Protein AF-A0A3N5JN78-F1 (afdb_monomer_lite)

Structure (mmCIF, N/CA/C/O backbone):
data_AF-A0A3N5JN78-F1
#
_entry.id   AF-A0A3N5JN78-F1
#
loop_
_atom_site.group_PDB
_atom_site.id
_atom_site.type_symbol
_atom_site.label_atom_id
_atom_site.label_alt_id
_atom_site.label_comp_id
_atom_site.label_asym_id
_atom_site.label_entity_id
_atom_site.label_seq_id
_atom_site.pdbx_PDB_ins_code
_atom_site.Cartn_x
_atom_site.Cartn_y
_atom_site.Cartn_z
_atom_site.occupancy
_atom_site.B_iso_or_equiv
_atom_site.auth_seq_id
_atom_site.auth_comp_id
_atom_site.auth_asym_id
_atom_site.auth_atom_id
_atom_site.pdbx_PDB_model_num
ATOM 1 N N . MET A 1 1 ? -62.161 29.042 -28.679 1.00 39.78 1 MET A N 1
ATOM 2 C CA . MET A 1 1 ? -63.145 27.962 -28.427 1.00 39.78 1 MET A CA 1
ATOM 3 C C . MET A 1 1 ? -62.464 26.969 -27.489 1.00 39.78 1 MET A C 1
ATOM 5 O O . MET A 1 1 ? -61.398 26.503 -27.851 1.00 39.78 1 MET A O 1
ATOM 9 N N . LYS A 1 2 ? -62.784 26.961 -26.180 1.00 36.34 2 LYS A N 1
ATOM 10 C CA . LYS A 1 2 ? -63.811 26.099 -25.526 1.00 36.34 2 LYS A CA 1
ATOM 11 C C . LYS A 1 2 ? -63.495 24.607 -25.780 1.00 36.34 2 LYS A C 1
ATOM 13 O O . LYS A 1 2 ? -63.413 24.262 -26.943 1.00 36.34 2 LYS A O 1
ATOM 18 N N . HIS A 1 3 ? -63.290 23.669 -24.847 1.00 35.41 3 HIS A N 1
ATOM 19 C CA . HIS A 1 3 ? -63.575 23.462 -23.412 1.00 35.41 3 HIS A CA 1
ATOM 20 C C . HIS A 1 3 ? -62.620 22.335 -22.911 1.00 35.41 3 HIS A C 1
ATOM 22 O O . HIS A 1 3 ? -62.335 21.427 -23.680 1.00 35.41 3 HIS A O 1
ATOM 28 N N . LYS A 1 4 ? -61.922 22.409 -21.763 1.00 46.22 4 LYS A N 1
ATOM 29 C CA . LYS A 1 4 ? -62.289 21.903 -20.409 1.00 46.22 4 LYS A CA 1
ATOM 30 C C . LYS A 1 4 ? -63.359 20.794 -20.330 1.00 46.22 4 LYS A C 1
ATOM 32 O O . LYS A 1 4 ? -64.513 21.135 -20.498 1.00 46.22 4 LYS A O 1
ATOM 37 N N . TYR A 1 5 ? -62.983 19.582 -19.896 1.00 43.72 5 TYR A N 1
ATOM 38 C CA . TYR A 1 5 ? -63.700 18.671 -18.964 1.00 43.72 5 TYR A CA 1
ATOM 39 C C . TYR A 1 5 ? -62.638 17.682 -18.420 1.00 43.72 5 TYR A C 1
ATOM 41 O O . TYR A 1 5 ? -61.913 17.107 -19.221 1.00 43.72 5 TYR A O 1
ATOM 49 N N . GLN A 1 6 ? -62.260 17.629 -17.134 1.00 36.53 6 GLN A N 1
ATOM 50 C CA . GLN A 1 6 ? -62.996 17.250 -15.911 1.00 36.53 6 GLN A CA 1
ATOM 51 C C . GLN A 1 6 ? -63.647 15.861 -15.966 1.00 36.53 6 GLN A C 1
ATOM 53 O O . GLN A 1 6 ? -64.535 15.662 -16.785 1.00 36.53 6 GLN A O 1
ATOM 58 N N . ILE A 1 7 ? -63.251 14.983 -15.025 1.00 41.84 7 ILE A N 1
ATOM 59 C CA . ILE A 1 7 ? -64.072 14.190 -14.065 1.00 41.84 7 ILE A CA 1
ATOM 60 C C . ILE A 1 7 ? -63.234 12.966 -13.617 1.00 41.84 7 ILE A C 1
ATOM 62 O O . ILE A 1 7 ? -62.782 12.201 -14.459 1.00 41.84 7 ILE A O 1
ATOM 66 N N . LEU A 1 8 ? -62.737 12.917 -12.370 1.00 34.50 8 LEU A N 1
ATOM 67 C CA . LEU A 1 8 ? -63.374 12.533 -11.081 1.00 34.50 8 LEU A CA 1
ATOM 68 C C . LEU A 1 8 ? -63.221 11.004 -10.839 1.00 34.50 8 LEU A C 1
ATOM 70 O O . LEU A 1 8 ? -63.678 10.222 -11.659 1.00 34.50 8 LEU A O 1
ATOM 74 N N . LEU A 1 9 ? -62.408 10.524 -9.884 1.00 33.75 9 LEU A N 1
ATOM 75 C CA . LEU A 1 9 ? -62.632 10.431 -8.421 1.00 33.75 9 LEU A CA 1
ATOM 76 C C . LEU A 1 9 ? -63.684 9.375 -8.034 1.00 33.75 9 LEU A C 1
ATOM 78 O O . LEU A 1 9 ? -64.836 9.551 -8.392 1.00 33.75 9 LEU A O 1
ATOM 82 N N . PHE A 1 10 ? -63.284 8.352 -7.267 1.00 35.41 10 PHE A N 1
ATOM 83 C CA . PHE A 1 10 ? -64.066 7.556 -6.288 1.00 35.41 10 PHE A CA 1
ATOM 84 C C . PHE A 1 10 ? -63.114 6.490 -5.699 1.00 35.41 10 PHE A C 1
ATOM 86 O O . PHE A 1 10 ? -62.410 5.849 -6.468 1.00 35.41 10 PHE A O 1
ATOM 93 N N . GLY A 1 11 ? -62.978 6.210 -4.401 1.00 32.31 11 GLY A N 1
ATOM 94 C CA . GLY A 1 11 ? -63.527 6.711 -3.133 1.00 32.31 11 GLY A CA 1
ATOM 95 C C . GLY A 1 11 ? -62.653 6.096 -2.012 1.00 32.31 11 GLY A C 1
ATOM 96 O O . GLY A 1 11 ? -62.118 5.006 -2.182 1.00 32.31 11 GLY A O 1
ATOM 97 N N . ILE A 1 12 ? -62.219 6.848 -0.998 1.00 34.34 12 ILE A N 1
ATOM 98 C CA . ILE A 1 12 ? -62.875 7.025 0.313 1.00 34.34 12 ILE A CA 1
ATOM 99 C C . ILE A 1 12 ? -63.257 5.695 0.988 1.00 34.34 12 ILE A C 1
ATOM 101 O O . ILE A 1 12 ? -64.290 5.114 0.675 1.00 34.34 12 ILE A O 1
ATOM 105 N N . LEU A 1 13 ? -62.494 5.322 2.023 1.00 28.77 13 LEU A N 1
ATOM 106 C CA . LEU A 1 13 ? -63.058 4.744 3.243 1.00 28.77 13 LEU A CA 1
ATOM 107 C C . LEU A 1 13 ? -62.571 5.564 4.450 1.00 28.77 13 LEU A C 1
ATOM 109 O O . LEU A 1 13 ? -61.469 5.407 4.964 1.00 28.77 13 LEU A O 1
ATOM 113 N N . MET A 1 14 ? -63.434 6.508 4.807 1.00 32.84 14 MET A N 1
ATOM 114 C CA . MET A 1 14 ? -63.602 7.188 6.094 1.00 32.84 14 MET A CA 1
ATOM 115 C C . MET A 1 14 ? -63.928 6.099 7.156 1.00 32.84 14 MET A C 1
ATOM 117 O O . MET A 1 14 ? -64.581 5.121 6.814 1.00 32.84 14 MET A O 1
ATOM 121 N N . VAL A 1 15 ? -63.503 6.127 8.421 1.00 32.62 15 VAL A N 1
ATOM 122 C CA . VAL A 1 15 ? -64.039 6.958 9.512 1.00 32.62 15 VAL A CA 1
ATOM 123 C C . VAL A 1 15 ? -63.249 6.643 10.798 1.00 32.62 15 VAL A C 1
ATOM 125 O O . VAL A 1 15 ? -62.958 5.490 11.097 1.00 32.62 15 VAL A O 1
ATOM 128 N N . CYS A 1 16 ? -62.958 7.718 11.532 1.00 33.03 16 CYS A N 1
ATOM 129 C CA . CYS A 1 16 ? -62.715 7.904 12.966 1.00 33.03 16 CYS A CA 1
ATOM 130 C C . CYS A 1 16 ? -62.808 6.698 13.924 1.00 33.03 16 CYS A C 1
ATOM 132 O O . CYS A 1 16 ? -63.815 6.006 13.928 1.00 33.03 16 CYS A O 1
ATOM 134 N N . ILE A 1 17 ? -61.891 6.644 14.901 1.00 36.59 17 ILE A N 1
ATOM 135 C CA . ILE A 1 17 ? -62.228 6.692 16.339 1.00 36.59 17 ILE A CA 1
ATOM 136 C C . ILE A 1 17 ? -61.055 7.336 17.091 1.00 36.59 17 ILE A C 1
ATOM 138 O O . ILE A 1 17 ? -59.923 6.860 17.086 1.00 36.59 17 ILE A O 1
ATOM 142 N N . LEU A 1 18 ? -61.373 8.461 17.724 1.00 42.38 18 LEU A N 1
ATOM 143 C CA . LEU A 1 18 ? -60.614 9.091 18.787 1.00 42.38 18 LEU A CA 1
ATOM 144 C C . LEU A 1 18 ? -60.989 8.347 20.078 1.00 42.38 18 LEU A C 1
ATOM 146 O O . LEU A 1 18 ? -62.126 8.458 20.526 1.00 42.38 18 LEU A O 1
ATOM 150 N N . THR A 1 19 ? -60.061 7.617 20.689 1.00 41.94 19 THR A N 1
ATOM 151 C CA . THR A 1 19 ? -60.158 7.257 22.110 1.00 41.94 19 THR A CA 1
ATOM 152 C C . THR A 1 19 ? -58.793 7.412 22.745 1.00 41.94 19 THR A C 1
ATOM 154 O O . THR A 1 19 ? -57.876 6.632 22.497 1.00 41.94 19 THR A O 1
ATOM 157 N N . ALA A 1 20 ? -58.688 8.444 23.577 1.00 39.22 20 ALA A N 1
ATOM 158 C CA . ALA A 1 20 ? -57.708 8.516 24.637 1.00 39.22 20 ALA A CA 1
ATOM 159 C C . ALA A 1 20 ? -57.842 7.271 25.525 1.00 39.22 20 ALA A C 1
ATOM 161 O O . ALA A 1 20 ? -58.917 7.002 26.058 1.00 39.22 20 ALA A O 1
ATOM 162 N N . TYR A 1 21 ? -56.742 6.550 25.706 1.00 38.09 21 TYR A N 1
ATOM 163 C CA . TYR A 1 21 ? -56.528 5.732 26.888 1.00 38.09 21 TYR A CA 1
ATOM 164 C C . TYR A 1 21 ? -55.197 6.146 27.500 1.00 38.09 21 TYR A C 1
ATOM 166 O O . TYR A 1 21 ? -54.140 6.059 26.878 1.00 38.09 21 TYR A O 1
ATOM 174 N N . MET A 1 22 ? -55.291 6.642 28.732 1.00 41.31 22 MET A N 1
ATOM 175 C CA . MET A 1 22 ? -54.186 6.708 29.673 1.00 41.31 22 MET A CA 1
ATOM 176 C C . MET A 1 22 ? -53.574 5.309 29.781 1.00 41.31 22 MET A C 1
ATOM 178 O O . MET A 1 22 ? -54.267 4.348 30.108 1.00 41.31 22 MET A O 1
ATOM 182 N N . GLY A 1 23 ? -52.278 5.212 29.513 1.00 30.81 23 GLY A N 1
ATOM 183 C CA . GLY A 1 23 ? -51.478 4.012 29.707 1.00 30.81 23 GLY A CA 1
ATOM 184 C C . GLY A 1 23 ? -50.088 4.434 30.147 1.00 30.81 23 GLY A C 1
ATOM 185 O O . GLY A 1 23 ? -49.230 4.733 29.326 1.00 30.81 23 GLY A O 1
ATOM 186 N N . CYS A 1 24 ? -49.898 4.524 31.460 1.00 45.31 24 CYS A N 1
ATOM 187 C CA . CYS A 1 24 ? -48.590 4.647 32.079 1.00 45.31 24 CYS A CA 1
ATOM 188 C C . CYS A 1 24 ? -47.839 3.332 31.822 1.00 45.31 24 CYS A C 1
ATOM 190 O O . CYS A 1 24 ? -48.178 2.304 32.402 1.00 45.31 24 CYS A O 1
ATOM 192 N N . GLY A 1 25 ? -46.862 3.364 30.922 1.00 28.95 25 GLY A N 1
ATOM 193 C CA . GLY A 1 25 ? -45.960 2.259 30.632 1.00 28.95 25 GLY A CA 1
ATOM 194 C C . GLY A 1 25 ? -44.627 2.846 30.205 1.00 28.95 25 GLY A C 1
ATOM 195 O O . GLY A 1 25 ? -44.501 3.377 29.106 1.00 28.95 25 GLY A O 1
ATOM 196 N N . LYS A 1 26 ? -43.654 2.820 31.118 1.00 48.50 26 LYS A N 1
ATOM 197 C CA . LYS A 1 26 ? -42.241 2.925 30.758 1.00 48.50 26 LYS A CA 1
ATOM 198 C C . LYS A 1 26 ? -41.969 1.793 29.768 1.00 48.50 26 LYS A C 1
ATOM 200 O O . LYS A 1 26 ? -42.293 0.671 30.122 1.00 48.50 26 LYS A O 1
ATOM 205 N N . ASP A 1 27 ? -41.450 2.093 28.581 1.00 36.62 27 ASP A N 1
ATOM 206 C CA . ASP A 1 27 ? -40.355 1.323 27.984 1.00 36.62 27 ASP A CA 1
ATOM 207 C C . ASP A 1 27 ? -39.844 1.933 26.668 1.00 36.62 27 ASP A C 1
ATOM 209 O O . ASP A 1 27 ? -40.594 2.331 25.780 1.00 36.62 27 ASP A O 1
ATOM 213 N N . GLU A 1 28 ? -38.513 2.015 26.643 1.00 37.28 28 GLU A N 1
ATOM 214 C CA . GLU A 1 28 ? -37.588 1.982 25.509 1.00 37.28 28 GLU A CA 1
ATOM 215 C C . GLU A 1 28 ? -37.783 2.986 24.363 1.00 37.28 28 GLU A C 1
ATOM 217 O O . GLU A 1 28 ? -38.232 2.691 23.257 1.00 37.28 28 GLU A O 1
ATOM 222 N N . THR A 1 29 ? -37.246 4.188 24.583 1.00 39.09 29 THR A N 1
ATOM 223 C CA . THR A 1 29 ? -36.690 5.000 23.498 1.00 39.09 29 THR A CA 1
ATOM 224 C C . THR A 1 29 ? -35.603 4.215 22.764 1.00 39.09 29 THR A C 1
ATOM 226 O O . THR A 1 29 ? -34.481 4.090 23.255 1.00 39.09 29 THR A O 1
ATOM 229 N N . THR A 1 30 ? -35.904 3.757 21.551 1.00 37.66 30 THR A N 1
ATOM 230 C CA . THR A 1 30 ? -34.901 3.485 20.515 1.00 37.66 30 THR A CA 1
ATOM 231 C C . THR A 1 30 ? -34.160 4.791 20.215 1.00 37.66 30 THR A C 1
ATOM 233 O O . THR A 1 30 ? -34.605 5.616 19.416 1.00 37.66 30 THR A O 1
ATOM 236 N N . VAL A 1 31 ? -33.054 5.030 20.922 1.00 41.69 31 VAL A N 1
ATOM 237 C CA . VAL A 1 31 ? -32.160 6.163 20.670 1.00 41.69 31 VAL A CA 1
ATOM 238 C C . VAL A 1 31 ? -31.374 5.843 19.399 1.00 41.69 31 VAL A C 1
ATOM 240 O O . VAL A 1 31 ? -30.466 5.015 19.408 1.00 41.69 31 VAL A O 1
ATOM 243 N N . GLY A 1 32 ? -31.759 6.467 18.284 1.00 46.75 32 GLY A N 1
ATOM 244 C CA . GLY A 1 32 ? -30.921 6.514 17.085 1.00 46.75 32 GLY A CA 1
ATOM 245 C C . GLY A 1 32 ? -29.605 7.262 17.360 1.00 46.75 32 GLY A C 1
ATOM 246 O O . GLY A 1 32 ? -29.503 7.953 18.375 1.00 46.75 32 GLY A O 1
ATOM 247 N N . PRO A 1 33 ? -28.596 7.161 16.476 1.00 49.22 33 PRO A N 1
ATOM 248 C CA . PRO A 1 33 ? -27.314 7.827 16.685 1.00 49.22 33 PRO A CA 1
ATOM 249 C C . PRO A 1 33 ? -27.537 9.339 16.815 1.00 49.22 33 PRO A C 1
ATOM 251 O O . PRO A 1 33 ? -28.018 9.989 15.887 1.00 49.22 33 PRO A O 1
ATOM 254 N N . THR A 1 34 ? -27.235 9.905 17.983 1.00 50.41 34 THR A N 1
ATOM 255 C CA . THR A 1 34 ? -27.435 11.330 18.262 1.00 50.41 34 THR A CA 1
ATOM 256 C C . THR A 1 34 ? -26.386 12.154 17.521 1.00 50.41 34 THR A C 1
ATOM 258 O O . THR A 1 34 ? -25.200 12.062 17.821 1.00 50.41 34 THR A O 1
ATOM 261 N N . THR A 1 35 ? -26.813 12.990 16.576 1.00 48.97 35 THR A N 1
ATOM 262 C CA . THR A 1 35 ? -25.937 13.858 15.765 1.00 48.97 35 THR A CA 1
ATOM 263 C C . THR A 1 35 ? -25.566 15.187 16.439 1.00 48.97 35 THR A C 1
ATOM 265 O O . THR A 1 35 ? -24.892 16.004 15.824 1.00 48.97 35 THR A O 1
ATOM 268 N N . ASN A 1 36 ? -25.980 15.412 17.691 1.00 49.72 36 ASN A N 1
ATOM 269 C CA . ASN A 1 36 ? -25.661 16.606 18.481 1.00 49.72 36 ASN A CA 1
ATOM 270 C C . ASN A 1 36 ? -24.917 16.196 19.755 1.00 49.72 36 ASN A C 1
ATOM 272 O O . ASN A 1 36 ? -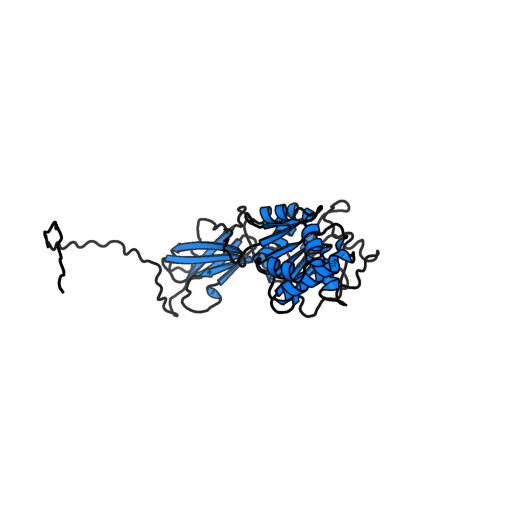25.501 16.125 20.835 1.00 49.72 36 ASN A O 1
ATOM 276 N N . SER A 1 37 ? -23.639 15.860 19.626 1.00 63.91 37 SER A N 1
ATOM 277 C CA . SER A 1 37 ? -22.804 15.504 20.770 1.00 63.91 37 SER A CA 1
ATOM 278 C C . SER A 1 37 ? -22.213 16.767 21.400 1.00 63.91 37 SER A C 1
ATOM 280 O O . SER A 1 37 ? -21.468 17.493 20.744 1.00 63.91 37 SER A O 1
ATOM 282 N N . ASP A 1 38 ? -22.550 17.027 22.664 1.00 78.38 38 ASP A N 1
ATOM 283 C CA . ASP A 1 38 ? -21.932 18.074 23.486 1.00 78.38 38 ASP A CA 1
ATOM 284 C C . ASP A 1 38 ? -20.391 17.942 23.443 1.00 78.38 38 ASP A C 1
ATOM 286 O O . ASP A 1 38 ? -19.872 16.869 23.773 1.00 78.38 38 ASP A O 1
ATOM 290 N N . PRO A 1 39 ? -19.633 18.992 23.061 1.00 80.31 39 PRO A N 1
ATOM 291 C CA . PRO A 1 39 ? -18.167 18.951 23.009 1.00 80.31 39 PRO A CA 1
ATOM 292 C C . PRO A 1 39 ? -17.501 18.648 24.365 1.00 80.31 39 PRO A C 1
ATOM 294 O O . PRO A 1 39 ? -16.317 18.282 24.406 1.00 80.31 39 PRO A O 1
ATOM 297 N N . ASN A 1 40 ? -18.250 18.786 25.463 1.00 84.25 40 ASN A N 1
ATOM 298 C CA . ASN A 1 40 ? -17.820 18.508 26.831 1.00 84.25 40 ASN A CA 1
ATOM 299 C C . ASN A 1 40 ? -18.374 17.191 27.398 1.00 84.25 40 ASN A C 1
ATOM 301 O O . ASN A 1 40 ? -18.150 16.909 28.577 1.00 84.25 40 ASN A O 1
ATOM 305 N N . ALA A 1 41 ? -19.061 16.376 26.590 1.00 85.12 41 ALA A N 1
ATOM 306 C CA . ALA A 1 41 ? -19.564 15.081 27.031 1.00 85.12 41 ALA A CA 1
ATOM 307 C C . ALA A 1 41 ? -18.420 14.205 27.590 1.00 85.12 41 ALA A C 1
ATOM 309 O O . ALA A 1 41 ? -17.362 14.103 26.953 1.00 85.12 41 ALA A O 1
ATOM 310 N N . PRO A 1 42 ? -18.610 13.546 28.751 1.00 91.38 42 PRO A N 1
ATOM 311 C CA . PRO A 1 42 ? -17.662 12.561 29.252 1.00 91.38 42 PRO A CA 1
ATOM 312 C C . PRO A 1 42 ? -17.419 11.457 28.224 1.00 91.38 42 PRO A C 1
ATOM 314 O O . PRO A 1 42 ? -18.339 11.018 27.529 1.00 91.38 42 PRO A O 1
ATOM 317 N N . THR A 1 43 ? -16.178 10.987 28.153 1.00 95.62 43 THR A N 1
ATOM 318 C CA . THR A 1 43 ? -15.777 9.917 27.240 1.00 95.62 43 THR A CA 1
ATOM 319 C C . THR A 1 43 ? -15.226 8.728 28.007 1.00 95.62 43 THR A C 1
ATOM 321 O O . THR A 1 43 ? -14.589 8.893 29.048 1.00 95.62 43 THR A O 1
ATOM 324 N N . TYR A 1 44 ? -15.436 7.542 27.454 1.00 96.88 44 TYR A N 1
ATOM 325 C CA . TYR A 1 44 ? -15.091 6.262 28.048 1.00 96.88 44 TYR A CA 1
ATOM 326 C C . TYR A 1 44 ? -14.300 5.410 27.047 1.00 96.88 44 TYR A C 1
ATOM 328 O O . TYR A 1 44 ? -14.503 5.542 25.833 1.00 96.88 44 TYR A O 1
ATOM 336 N N . PRO A 1 45 ? -13.386 4.545 27.522 1.00 97.56 45 PRO A N 1
ATOM 337 C CA . PRO A 1 45 ? -12.567 3.727 26.643 1.00 97.56 45 PRO A CA 1
ATOM 338 C C . PRO A 1 45 ? -13.395 2.647 25.936 1.00 97.56 45 PRO A C 1
ATOM 340 O O . PRO A 1 45 ? -14.204 1.947 26.548 1.00 97.56 45 PRO A O 1
ATOM 343 N N . VAL A 1 46 ? -13.129 2.461 24.646 1.00 97.12 46 VAL A N 1
ATOM 344 C CA . VAL A 1 46 ? -13.685 1.386 23.821 1.00 97.12 46 VAL A CA 1
ATOM 345 C C . VAL A 1 46 ? -12.549 0.676 23.112 1.00 97.12 46 VAL A C 1
ATOM 347 O O . VAL A 1 46 ? -11.756 1.320 22.427 1.00 97.12 46 VAL A O 1
ATOM 350 N N . THR A 1 47 ? -12.484 -0.644 23.257 1.00 97.19 47 THR A N 1
ATOM 351 C CA . THR A 1 47 ? -11.469 -1.484 22.621 1.00 97.19 47 THR A CA 1
ATOM 352 C C . THR A 1 47 ? -12.099 -2.345 21.535 1.00 97.19 47 THR A C 1
ATOM 354 O O . THR A 1 47 ? -13.062 -3.077 21.780 1.00 97.19 47 THR A O 1
ATOM 357 N N . VAL A 1 48 ? -11.515 -2.298 20.340 1.00 97.31 48 VAL A N 1
ATOM 358 C CA . VAL A 1 48 ? -11.878 -3.150 19.202 1.00 97.31 48 VAL A CA 1
ATOM 359 C C . VAL A 1 48 ? -10.731 -4.085 18.847 1.00 97.31 48 VAL A C 1
ATOM 361 O O . VAL A 1 48 ? -9.567 -3.757 19.069 1.00 97.31 48 VAL A O 1
ATOM 364 N N . THR A 1 49 ? -11.062 -5.237 18.265 1.00 97.50 49 THR A N 1
ATOM 365 C CA . THR A 1 49 ? -10.102 -6.093 17.556 1.00 97.50 49 THR A CA 1
ATOM 366 C C . THR A 1 49 ? -10.475 -6.116 16.080 1.00 97.50 49 THR A C 1
ATOM 368 O O . THR A 1 49 ? -11.600 -6.483 15.744 1.00 97.50 49 THR A O 1
ATOM 371 N N . VAL A 1 50 ? -9.545 -5.731 15.209 1.00 95.31 50 VAL A N 1
ATOM 372 C CA . VAL A 1 50 ? -9.714 -5.695 13.757 1.00 95.31 50 VAL A CA 1
ATOM 373 C C . VAL A 1 50 ? -8.984 -6.863 13.110 1.00 95.31 50 VAL A C 1
ATOM 375 O O . VAL A 1 50 ? -7.810 -7.122 13.387 1.00 95.31 50 VAL A O 1
ATOM 378 N N . LEU A 1 51 ? -9.686 -7.547 12.213 1.00 92.75 51 LEU A N 1
ATOM 379 C CA . LEU A 1 51 ? -9.157 -8.610 11.374 1.00 92.75 51 LEU A CA 1
ATOM 380 C C . LEU A 1 51 ? -9.053 -8.137 9.923 1.00 92.75 51 LEU A C 1
ATOM 382 O O . LEU A 1 51 ? -9.899 -7.383 9.433 1.00 92.75 51 LEU A O 1
ATOM 386 N N . ASN A 1 52 ? -8.050 -8.636 9.213 1.00 86.19 52 ASN A N 1
ATOM 387 C CA . ASN A 1 52 ? -7.964 -8.498 7.767 1.00 86.19 52 ASN A CA 1
ATOM 388 C C . ASN A 1 52 ? -9.034 -9.366 7.067 1.00 86.19 52 ASN A C 1
ATOM 390 O O . ASN A 1 52 ? -9.677 -10.203 7.714 1.00 86.19 52 ASN A O 1
ATOM 394 N N . PRO A 1 53 ? -9.232 -9.219 5.745 1.00 84.94 53 PRO A N 1
ATOM 395 C CA . PRO A 1 53 ? -10.255 -9.976 5.025 1.00 84.94 53 PRO A CA 1
ATOM 396 C C . PRO A 1 53 ? -10.090 -11.501 5.091 1.00 84.94 53 PRO A C 1
ATOM 398 O O . PRO A 1 53 ? -11.089 -12.207 4.965 1.00 84.94 53 PRO A O 1
ATOM 401 N N . SER A 1 54 ? -8.877 -12.022 5.323 1.00 82.44 54 SER A N 1
ATOM 402 C CA . SER A 1 54 ? -8.628 -13.460 5.506 1.00 82.44 54 SER A CA 1
ATOM 403 C C . SER A 1 54 ? -8.903 -13.951 6.934 1.00 82.44 54 SER A C 1
ATOM 405 O O . SER A 1 54 ? -9.070 -15.150 7.149 1.00 82.44 54 SER A O 1
ATOM 407 N N . GLY A 1 55 ? -9.072 -13.045 7.904 1.00 87.88 55 GLY A N 1
ATOM 408 C CA . GLY A 1 55 ? -9.430 -13.355 9.292 1.00 87.88 55 GLY A CA 1
ATOM 409 C C . GLY A 1 55 ? -8.284 -13.312 10.291 1.00 87.88 55 GLY A C 1
ATOM 410 O O . GLY A 1 55 ? -8.498 -13.654 11.450 1.00 87.88 55 GLY A O 1
ATOM 411 N N . SER A 1 56 ? -7.093 -12.897 9.873 1.00 87.25 56 SER A N 1
ATOM 412 C CA . SER A 1 56 ? -5.960 -12.709 10.781 1.00 87.25 56 SER A CA 1
ATOM 413 C C . SER A 1 56 ? -6.004 -11.321 11.431 1.00 87.25 56 SER A C 1
ATOM 415 O O . SER A 1 56 ? -6.474 -10.378 10.791 1.00 87.25 56 SER A O 1
ATOM 417 N N . PRO A 1 57 ? -5.501 -11.153 12.668 1.00 90.94 57 PRO A N 1
ATOM 418 C CA . PRO A 1 57 ? -5.374 -9.837 13.290 1.00 90.94 57 PRO A CA 1
ATOM 419 C C . PRO A 1 57 ? -4.590 -8.845 12.425 1.00 90.94 57 PRO A C 1
ATOM 421 O O . PRO A 1 57 ? -3.536 -9.193 11.886 1.00 90.94 57 PRO A O 1
ATOM 424 N N . GLN A 1 58 ? -5.102 -7.617 12.306 1.00 88.88 58 GLN A N 1
ATOM 425 C CA . GLN A 1 58 ? -4.543 -6.596 11.418 1.00 88.88 58 GLN A CA 1
ATOM 426 C C . GLN A 1 58 ? -4.050 -5.371 12.186 1.00 88.88 58 GLN A C 1
ATOM 428 O O . GLN A 1 58 ? -4.858 -4.587 12.681 1.00 88.88 58 GLN A O 1
ATOM 433 N N . GLY A 1 59 ? -2.731 -5.171 12.220 1.00 88.62 59 GLY A N 1
ATOM 434 C CA . GLY A 1 59 ? -2.107 -3.948 12.732 1.00 88.62 59 GLY A CA 1
ATOM 435 C C . GLY A 1 59 ? -2.094 -2.799 11.725 1.00 88.62 59 GLY A C 1
ATOM 436 O O . GLY A 1 59 ? -2.158 -3.021 10.513 1.00 88.62 59 GLY A O 1
ATOM 437 N N . GLY A 1 60 ? -2.010 -1.567 12.230 1.00 87.31 60 GLY A N 1
ATOM 438 C CA . GLY A 1 60 ? -1.966 -0.342 11.424 1.00 87.31 60 GLY A CA 1
ATOM 439 C C . GLY A 1 60 ? -3.314 0.118 10.854 1.00 87.31 60 GLY A C 1
ATOM 440 O O . GLY A 1 60 ? -3.339 1.019 10.020 1.00 87.31 60 GLY A O 1
ATOM 441 N N . VAL A 1 61 ? -4.434 -0.464 11.287 1.00 90.69 61 VAL A N 1
ATOM 442 C CA . VAL A 1 61 ? -5.781 -0.004 10.915 1.00 90.69 61 VAL A CA 1
ATOM 443 C C . VAL A 1 61 ? -6.117 1.240 11.718 1.00 90.69 61 VAL A C 1
ATOM 445 O O . VAL A 1 61 ? -5.992 1.235 12.942 1.00 90.69 61 VAL A O 1
ATOM 448 N N . THR A 1 62 ? -6.593 2.286 11.048 1.00 93.38 62 THR A N 1
ATOM 449 C CA . THR A 1 62 ? -7.140 3.463 11.724 1.00 93.38 62 THR A CA 1
ATOM 450 C C . THR A 1 62 ? -8.531 3.135 12.245 1.00 93.38 62 THR A C 1
ATOM 452 O O . THR A 1 62 ? -9.445 2.855 11.477 1.00 93.38 62 THR A O 1
ATOM 455 N N . VAL A 1 63 ? -8.703 3.185 13.558 1.00 96.81 63 VAL A N 1
ATOM 456 C CA . VAL A 1 63 ? -9.993 3.057 14.234 1.00 96.81 63 VAL A CA 1
ATOM 457 C C . VAL A 1 63 ? -10.405 4.439 14.705 1.00 96.81 63 VAL A C 1
ATOM 459 O O . VAL A 1 63 ? -9.648 5.082 15.427 1.00 96.81 63 VAL A O 1
ATOM 462 N N . THR A 1 64 ? -11.587 4.899 14.306 1.00 97.19 64 THR A 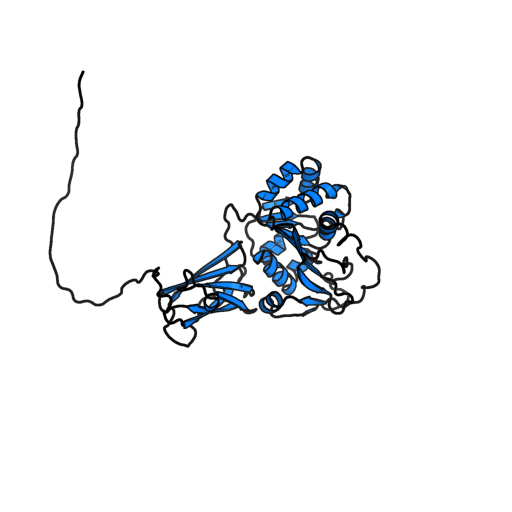N 1
ATOM 463 C CA . THR A 1 64 ? -12.083 6.240 14.618 1.00 97.19 64 THR A CA 1
ATOM 464 C C . THR A 1 64 ? -13.550 6.225 15.037 1.00 97.19 64 THR A C 1
ATOM 466 O O . THR A 1 64 ? -14.341 5.411 14.552 1.00 97.19 64 THR A O 1
ATOM 469 N N . LEU A 1 65 ? -13.922 7.127 15.943 1.00 96.50 65 LEU A N 1
ATOM 470 C CA . LEU A 1 65 ? -15.320 7.397 16.268 1.00 96.50 65 LEU A CA 1
ATOM 471 C C . LEU A 1 65 ? -15.972 8.177 15.121 1.00 96.50 65 LEU A C 1
ATOM 473 O O . LEU A 1 65 ? -15.464 9.218 14.701 1.00 96.50 65 LEU A O 1
ATOM 477 N N . GLN A 1 66 ? -17.120 7.712 14.636 1.00 95.38 66 GLN A N 1
ATOM 478 C CA . GLN A 1 66 ? -17.920 8.485 13.695 1.00 95.38 66 GLN A CA 1
ATOM 479 C C . GLN A 1 66 ? -18.545 9.687 14.411 1.00 95.38 66 GLN A C 1
ATOM 481 O O . GLN A 1 66 ? -19.193 9.521 15.438 1.00 95.38 66 GLN A O 1
ATOM 486 N N . ASN A 1 67 ? -18.400 10.880 13.826 1.00 90.88 67 ASN A N 1
ATOM 487 C CA . ASN A 1 67 ? -18.937 12.139 14.359 1.00 90.88 67 ASN A CA 1
ATOM 488 C C . ASN A 1 67 ? -18.508 12.405 15.818 1.00 90.88 67 ASN A C 1
ATOM 490 O O . ASN A 1 67 ? -19.358 12.485 16.705 1.00 90.88 67 ASN A O 1
ATOM 494 N N . PRO A 1 68 ? -17.197 12.527 16.098 1.00 92.50 68 PRO A N 1
ATOM 495 C CA . PRO A 1 68 ? -16.735 12.777 17.455 1.00 92.50 68 PRO A CA 1
ATOM 496 C C . PRO A 1 68 ? -17.230 14.143 17.968 1.00 92.50 68 PRO A C 1
ATOM 498 O O . PRO A 1 68 ? -17.356 15.083 17.180 1.00 92.50 68 PRO A O 1
ATOM 501 N N . PRO A 1 69 ? -17.418 14.310 19.293 1.00 90.06 69 PRO A N 1
ATOM 502 C CA . PRO A 1 69 ? -17.914 15.557 19.892 1.00 90.06 69 PRO A CA 1
ATOM 503 C C . PRO A 1 69 ? -17.002 16.763 19.673 1.00 90.06 69 PRO A C 1
ATOM 505 O O . PRO A 1 69 ? -17.432 17.911 19.766 1.00 90.06 69 PRO A O 1
ATOM 508 N N . LYS A 1 70 ? -15.726 16.510 19.386 1.00 90.00 70 LYS A N 1
ATOM 509 C CA . LYS A 1 70 ? -14.732 17.514 19.016 1.00 90.00 70 LYS A CA 1
ATOM 510 C C . LYS A 1 70 ? -13.618 16.866 18.209 1.00 90.00 70 LYS A C 1
ATOM 512 O O . LYS A 1 70 ? -13.373 15.665 18.321 1.00 90.00 70 LYS A O 1
ATOM 517 N N . VAL A 1 71 ? -12.881 17.678 17.458 1.00 89.00 71 VAL A N 1
ATOM 518 C CA . VAL A 1 71 ? -11.659 17.234 16.780 1.00 89.00 71 VAL A CA 1
ATOM 519 C C . VAL A 1 71 ? -10.588 16.956 17.836 1.00 89.00 71 VAL A C 1
ATOM 521 O O . VAL A 1 71 ? -10.076 17.873 18.475 1.00 89.00 71 VAL A O 1
ATOM 524 N N . SER A 1 72 ? -10.275 15.681 18.064 1.00 92.88 72 SER A N 1
ATOM 525 C CA . SER A 1 72 ? -9.245 15.261 19.014 1.00 92.88 72 SER A CA 1
ATOM 526 C C . SER A 1 72 ? -8.703 13.882 18.661 1.00 92.88 72 SER A C 1
ATOM 528 O O . SER A 1 72 ? -9.441 13.006 18.212 1.00 92.88 72 SER A O 1
ATOM 530 N N . THR A 1 73 ? -7.413 13.674 18.915 1.00 93.44 73 THR A N 1
ATOM 531 C CA . THR A 1 73 ? -6.730 12.402 18.664 1.00 93.44 73 THR A CA 1
ATOM 532 C C . THR A 1 73 ? -7.207 11.279 19.577 1.00 93.44 73 THR A C 1
ATOM 534 O O . THR A 1 73 ? -7.058 10.126 19.214 1.00 93.44 73 THR A O 1
ATOM 537 N N . ILE A 1 74 ? -7.845 11.569 20.717 1.00 95.25 74 ILE A N 1
ATOM 538 C CA . ILE A 1 74 ? -8.351 10.524 21.627 1.00 95.25 74 ILE A CA 1
ATOM 539 C C . ILE A 1 74 ? -9.460 9.664 21.000 1.00 95.25 74 ILE A C 1
ATOM 541 O O . ILE A 1 74 ? -9.704 8.549 21.454 1.00 95.25 74 ILE A O 1
ATOM 545 N N . PHE A 1 75 ? -10.129 10.177 19.964 1.00 96.81 75 PHE A N 1
ATOM 546 C CA . PHE A 1 75 ? -11.188 9.483 19.228 1.00 96.81 75 PHE A CA 1
ATOM 547 C C . PHE A 1 75 ? -10.647 8.622 18.087 1.00 96.81 75 PHE A C 1
ATOM 549 O O . PHE A 1 75 ? -11.431 8.078 17.315 1.00 96.81 75 PHE A O 1
ATOM 556 N N . THR A 1 76 ? -9.325 8.556 17.915 1.00 96.75 76 THR A N 1
ATOM 557 C CA . THR A 1 76 ? -8.679 7.824 16.827 1.00 96.75 76 THR A CA 1
ATOM 558 C C . THR A 1 76 ? -7.452 7.078 17.338 1.00 96.75 76 THR A C 1
ATOM 560 O O . THR A 1 76 ? -6.640 7.626 18.074 1.00 96.75 76 THR A O 1
ATOM 563 N N . ALA A 1 77 ? -7.284 5.825 16.933 1.00 96.12 77 ALA A N 1
ATOM 564 C CA . ALA A 1 77 ? -6.108 5.031 17.268 1.00 96.12 77 ALA A CA 1
ATOM 565 C C . ALA A 1 77 ? -5.728 4.115 16.105 1.00 96.12 77 ALA A C 1
ATOM 567 O O . ALA A 1 77 ? -6.570 3.765 15.281 1.00 96.12 77 ALA A O 1
ATOM 568 N N . LEU A 1 78 ? -4.459 3.713 16.054 1.00 93.12 78 LEU A N 1
ATOM 569 C CA . LEU A 1 78 ? -4.007 2.637 15.177 1.00 93.12 78 LEU A CA 1
ATOM 570 C C . LEU A 1 78 ? -4.083 1.308 15.921 1.00 93.12 78 LEU A C 1
ATOM 572 O O . LEU A 1 78 ? -3.772 1.247 17.112 1.00 93.12 78 LEU A O 1
ATOM 576 N N . THR A 1 79 ? -4.463 0.246 15.219 1.00 94.12 79 THR A N 1
ATOM 577 C CA . THR A 1 79 ? -4.370 -1.101 15.776 1.00 94.12 79 THR A CA 1
ATOM 578 C C . THR A 1 79 ? -2.919 -1.545 15.937 1.00 94.12 79 THR A C 1
ATOM 580 O O . THR A 1 79 ? -2.068 -1.278 15.084 1.00 94.12 79 THR A O 1
ATOM 583 N N . ASP A 1 80 ? -2.642 -2.250 17.029 1.00 92.69 80 ASP A N 1
ATOM 584 C CA . ASP A 1 80 ? -1.371 -2.932 17.264 1.00 92.69 80 ASP A CA 1
ATOM 585 C C . ASP A 1 80 ? -1.235 -4.216 16.418 1.00 92.69 80 ASP A C 1
ATOM 587 O O . ASP A 1 80 ? -2.123 -4.587 15.650 1.00 92.69 80 ASP A O 1
ATOM 591 N N . SER A 1 81 ? -0.127 -4.942 16.575 1.00 88.62 81 SER A N 1
ATOM 592 C CA . SER A 1 81 ? 0.128 -6.200 15.858 1.00 88.62 81 SER A CA 1
ATOM 593 C C . SER A 1 81 ? -0.857 -7.339 16.175 1.00 88.62 81 SER A C 1
ATOM 595 O O . SER A 1 81 ? -0.903 -8.326 15.436 1.00 88.62 81 SER A O 1
ATOM 597 N N . LEU A 1 82 ? -1.655 -7.208 17.242 1.00 93.62 82 LEU A N 1
ATOM 598 C CA . LEU A 1 82 ? -2.753 -8.106 17.610 1.00 93.62 82 LEU A CA 1
ATOM 599 C C . LEU A 1 82 ? -4.109 -7.605 17.089 1.00 93.62 82 LEU A C 1
ATOM 601 O O . LEU A 1 82 ? -5.151 -8.152 17.455 1.00 93.62 82 LEU A O 1
ATOM 605 N N . GLY A 1 83 ? -4.108 -6.574 16.244 1.00 93.44 83 GLY A N 1
ATOM 606 C CA . GLY A 1 83 ? -5.306 -5.966 15.688 1.00 93.44 83 GLY A CA 1
ATOM 607 C C . GLY A 1 83 ? -6.099 -5.135 16.689 1.00 93.44 83 GLY A C 1
ATOM 608 O O . GLY A 1 83 ? -7.250 -4.811 16.412 1.00 93.44 83 GLY A O 1
ATOM 609 N N . ARG A 1 84 ? -5.541 -4.791 17.854 1.00 96.69 84 ARG A N 1
ATOM 610 C CA . ARG A 1 84 ? -6.280 -4.117 18.926 1.00 96.69 84 ARG A CA 1
ATOM 611 C C . ARG A 1 84 ? -6.053 -2.618 18.901 1.00 96.69 84 ARG A C 1
ATOM 613 O O . ARG A 1 84 ? -4.919 -2.163 18.812 1.00 96.69 84 ARG A O 1
ATOM 620 N N . ALA A 1 85 ? -7.129 -1.855 19.036 1.00 96.94 85 ALA A N 1
ATOM 621 C CA . ALA A 1 85 ? -7.073 -0.412 19.242 1.00 96.94 85 ALA A CA 1
ATOM 622 C C . ALA A 1 85 ? -8.046 -0.011 20.348 1.00 96.94 85 ALA A C 1
ATOM 624 O O . ALA A 1 85 ? -9.148 -0.558 20.429 1.00 96.94 85 ALA A O 1
ATOM 625 N N . THR A 1 86 ? -7.652 0.971 21.160 1.00 97.12 86 THR A N 1
ATOM 626 C CA . THR A 1 86 ? -8.521 1.590 22.164 1.00 97.12 86 THR A CA 1
ATOM 627 C C . THR A 1 86 ? -8.677 3.069 21.850 1.00 97.12 86 THR A C 1
ATOM 629 O O . THR A 1 86 ? -7.682 3.789 21.787 1.00 97.12 86 THR A O 1
ATOM 632 N N . ILE A 1 87 ? -9.919 3.518 21.685 1.00 97.56 87 ILE A N 1
ATOM 633 C CA . ILE A 1 87 ? -10.280 4.933 21.525 1.00 97.56 87 ILE A CA 1
ATOM 634 C C . ILE A 1 87 ? -11.163 5.382 22.688 1.00 97.56 87 ILE A C 1
ATOM 636 O O . ILE A 1 87 ? -11.691 4.562 23.437 1.00 97.56 87 ILE A O 1
ATOM 640 N N . GLN A 1 88 ? -11.329 6.689 22.840 1.00 97.06 88 GLN A N 1
ATOM 641 C CA . GLN A 1 88 ? -12.350 7.273 23.703 1.00 97.06 88 GLN A CA 1
ATOM 642 C C . GLN A 1 88 ? -13.648 7.466 22.917 1.00 97.06 88 GLN A C 1
ATOM 644 O O . GLN A 1 88 ? -13.613 7.714 21.715 1.00 97.06 88 GLN A O 1
ATOM 649 N N . SER A 1 89 ? -14.792 7.367 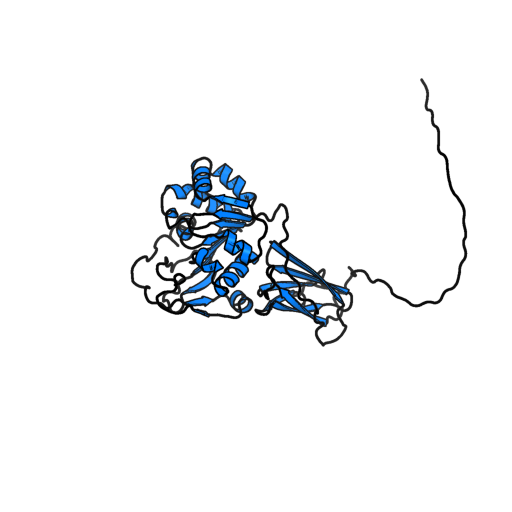23.589 1.00 95.69 89 SER A N 1
ATOM 650 C CA . SER A 1 89 ? -16.107 7.600 22.989 1.00 95.69 89 SER A CA 1
ATOM 651 C C . SER A 1 89 ? -17.128 8.041 24.041 1.00 95.69 89 SER A C 1
ATOM 653 O O . SER A 1 89 ? -17.032 7.582 25.179 1.00 95.69 89 SER A O 1
ATOM 655 N N . PRO A 1 90 ? -18.121 8.891 23.716 1.00 95.44 90 PRO A N 1
ATOM 656 C CA . PRO A 1 90 ? -19.271 9.100 24.593 1.00 95.44 90 PRO A CA 1
ATOM 657 C C . PRO A 1 90 ? -19.984 7.775 24.896 1.00 95.44 90 PRO A C 1
ATOM 659 O O . PRO A 1 90 ? -19.873 6.817 24.126 1.00 95.44 90 PRO A O 1
ATOM 662 N N . SER A 1 91 ? -20.713 7.716 26.010 1.00 95.00 91 SER A N 1
ATOM 663 C CA . SER A 1 91 ? -21.535 6.553 26.351 1.00 95.00 91 SER A CA 1
ATOM 664 C C . SER A 1 91 ? -22.744 6.398 25.414 1.00 95.00 91 SER A C 1
ATOM 666 O O . SER A 1 91 ? -23.084 7.296 24.638 1.00 95.00 91 SER A O 1
ATOM 668 N N . GLY A 1 92 ? -23.403 5.240 25.478 1.00 94.25 92 GLY A N 1
ATOM 669 C CA . GLY A 1 92 ? -24.568 4.911 24.657 1.00 94.25 92 GLY A CA 1
ATOM 670 C C . GLY A 1 92 ? -24.199 4.327 23.296 1.00 94.25 92 GLY A C 1
ATOM 671 O O . GLY A 1 92 ? -23.094 3.828 23.093 1.00 94.25 92 GLY A O 1
ATOM 672 N N . VAL A 1 93 ? -25.142 4.361 22.355 1.00 95.06 93 VAL A N 1
ATOM 673 C CA . VAL A 1 93 ? -24.960 3.791 21.015 1.00 95.06 93 VAL A CA 1
ATOM 674 C C . VAL A 1 93 ? -24.059 4.694 20.176 1.00 95.06 93 VAL A C 1
ATOM 676 O O . VAL A 1 93 ? -24.404 5.833 19.877 1.00 95.06 93 VAL A O 1
ATOM 679 N N . GLN A 1 94 ? -22.914 4.156 19.774 1.00 95.56 94 GLN A N 1
ATOM 680 C CA . GLN A 1 94 ? -21.867 4.845 19.030 1.00 95.56 94 GLN A CA 1
ATOM 681 C C . GLN A 1 94 ? -21.514 4.056 17.777 1.00 95.56 94 GLN A C 1
ATOM 683 O O . GLN A 1 94 ? -21.724 2.842 17.705 1.00 95.56 94 GLN A O 1
ATOM 688 N N . ILE A 1 95 ? -20.961 4.744 16.784 1.00 96.25 95 ILE A N 1
ATOM 689 C CA . ILE A 1 95 ? -20.516 4.114 15.546 1.00 96.25 95 ILE A CA 1
ATOM 690 C C . ILE A 1 95 ? -19.002 4.251 15.443 1.00 96.25 95 ILE A C 1
ATOM 692 O O . ILE A 1 95 ? -18.464 5.355 15.447 1.00 96.25 95 ILE A O 1
ATOM 696 N N . ILE A 1 96 ? -18.315 3.120 15.332 1.00 96.12 96 ILE A N 1
ATOM 697 C CA . ILE A 1 96 ? -16.870 3.052 15.138 1.00 96.12 96 ILE A CA 1
ATOM 698 C C . ILE A 1 96 ? -16.601 2.666 13.692 1.00 96.12 96 ILE A C 1
ATOM 700 O O . ILE A 1 96 ? -17.212 1.745 13.146 1.00 96.12 96 ILE A O 1
ATOM 704 N N . ILE A 1 97 ? -15.668 3.374 13.071 1.00 95.75 97 ILE A N 1
ATOM 705 C CA . ILE A 1 97 ? -15.203 3.103 11.720 1.00 95.75 97 ILE A CA 1
ATOM 706 C C . ILE A 1 97 ? -13.770 2.596 11.828 1.00 95.75 97 ILE A C 1
ATOM 708 O O . ILE A 1 97 ? -12.916 3.255 12.415 1.00 95.75 97 ILE A O 1
ATOM 712 N N . ALA A 1 98 ? -13.510 1.427 11.255 1.00 95.19 98 ALA A N 1
ATOM 713 C CA . ALA A 1 98 ? -12.162 0.925 11.054 1.00 95.19 98 ALA A CA 1
ATOM 714 C C . ALA A 1 98 ? -11.825 1.028 9.565 1.00 95.19 98 ALA A C 1
ATOM 716 O O . ALA A 1 98 ? -12.517 0.437 8.734 1.00 95.19 98 ALA A O 1
ATOM 717 N N . THR A 1 99 ? -10.785 1.790 9.234 1.00 91.12 99 THR A N 1
ATOM 718 C CA . THR A 1 99 ? -10.291 1.990 7.871 1.00 91.12 99 THR A CA 1
ATOM 719 C C . THR A 1 99 ? -8.837 1.572 7.753 1.00 91.12 99 THR A C 1
ATOM 721 O O . THR A 1 99 ? -7.995 1.866 8.605 1.00 91.12 99 THR A O 1
ATOM 724 N N . MET A 1 100 ? -8.527 0.902 6.652 1.00 84.62 100 MET A N 1
ATOM 725 C CA . MET A 1 100 ? -7.158 0.671 6.226 1.00 84.62 100 MET A CA 1
ATOM 726 C C . MET A 1 100 ? -7.007 1.257 4.827 1.00 84.62 100 MET A C 1
ATOM 728 O O . MET A 1 100 ? -7.480 0.698 3.830 1.00 84.62 100 MET A O 1
ATOM 732 N N . GLY A 1 101 ? -6.425 2.455 4.801 1.00 77.31 101 GLY A N 1
ATOM 733 C CA . GLY A 1 101 ? -6.231 3.233 3.587 1.00 77.31 101 GLY A CA 1
ATOM 734 C C . GLY A 1 101 ? -7.558 3.655 2.997 1.00 77.31 101 GLY A C 1
ATOM 735 O O . GLY A 1 101 ? -8.516 3.943 3.713 1.00 77.31 101 GLY A O 1
ATOM 736 N N . THR A 1 102 ? -7.611 3.699 1.671 1.00 73.94 102 THR A N 1
ATOM 737 C CA . THR A 1 102 ? -8.836 4.069 0.957 1.00 73.94 102 THR A CA 1
ATOM 738 C C . THR A 1 102 ? -9.706 2.865 0.610 1.00 73.94 102 THR A C 1
ATOM 740 O O . THR A 1 102 ? -10.891 3.038 0.354 1.00 73.94 102 THR A O 1
ATOM 743 N N . VAL A 1 103 ? -9.154 1.651 0.623 1.00 77.12 103 VAL A N 1
ATOM 744 C CA . VAL A 1 103 ? -9.794 0.491 -0.013 1.00 77.12 103 VAL A CA 1
ATOM 745 C C . VAL A 1 103 ? -10.509 -0.427 0.977 1.00 77.12 103 VAL A C 1
ATOM 747 O O . VAL A 1 103 ? -11.445 -1.120 0.587 1.00 77.12 103 VAL A O 1
ATOM 750 N N . PHE A 1 104 ? -10.119 -0.445 2.253 1.00 86.75 104 PHE A N 1
ATOM 751 C CA . PHE A 1 104 ? -10.738 -1.331 3.238 1.00 86.75 104 PHE A CA 1
ATOM 752 C C . PHE A 1 104 ? -11.399 -0.545 4.349 1.00 86.75 104 PHE A C 1
ATOM 754 O O . PHE A 1 104 ? -10.779 0.303 4.989 1.00 86.75 104 PHE A O 1
ATOM 761 N N . GLN A 1 105 ? -12.657 -0.878 4.604 1.00 91.12 105 GLN A N 1
ATOM 762 C CA . GLN A 1 105 ? -13.437 -0.259 5.658 1.00 91.12 105 GLN A CA 1
ATOM 763 C C . GLN A 1 105 ? -14.409 -1.269 6.258 1.00 91.12 105 GLN A C 1
ATOM 765 O O . GLN A 1 105 ? -14.879 -2.200 5.597 1.00 91.12 105 GLN A O 1
ATOM 770 N N . VAL A 1 106 ? -14.727 -1.056 7.527 1.00 93.19 106 VAL A N 1
ATOM 771 C CA . VAL A 1 106 ? -15.902 -1.619 8.183 1.00 93.19 106 VAL A CA 1
ATOM 772 C C . VAL A 1 106 ? -16.443 -0.602 9.182 1.00 93.19 106 VAL A C 1
ATOM 774 O O . VAL A 1 106 ? -15.692 0.165 9.787 1.00 93.19 106 VAL A O 1
ATOM 777 N N . THR A 1 107 ? -17.760 -0.588 9.340 1.00 94.44 107 THR A N 1
ATOM 778 C CA . THR A 1 107 ? -18.458 0.243 10.317 1.00 94.44 107 THR A CA 1
ATOM 779 C C . THR A 1 107 ? -19.178 -0.673 11.295 1.00 94.44 107 THR A C 1
ATOM 781 O O . THR A 1 107 ? -19.846 -1.617 10.876 1.00 94.44 107 THR A O 1
ATOM 784 N N . VAL A 1 108 ? -19.026 -0.413 12.591 1.00 95.00 108 VAL A N 1
ATOM 785 C CA . VAL A 1 108 ? -19.635 -1.206 13.661 1.00 95.00 108 VAL A CA 1
ATOM 786 C C . VAL A 1 108 ? -20.357 -0.300 14.647 1.00 95.00 108 VAL A C 1
ATOM 788 O O . VAL A 1 108 ? -19.861 0.762 15.016 1.00 95.00 108 VAL A O 1
ATOM 791 N N . THR A 1 109 ? -21.534 -0.731 15.085 1.00 95.56 109 THR A N 1
ATOM 792 C CA . THR A 1 109 ? -22.283 -0.077 16.157 1.00 95.56 109 THR A CA 1
ATOM 793 C C . THR A 1 109 ? -21.915 -0.712 17.493 1.00 95.56 109 THR A C 1
ATOM 795 O O . THR A 1 109 ? -21.935 -1.934 17.629 1.00 95.56 109 THR A O 1
ATOM 798 N N . VAL A 1 110 ? -21.580 0.112 18.484 1.00 94.88 110 VAL A N 1
ATOM 799 C CA . VAL A 1 110 ? -21.162 -0.318 19.824 1.00 94.88 110 VAL A CA 1
ATOM 800 C C . VAL A 1 110 ? -21.975 0.440 20.861 1.00 94.88 110 VAL A C 1
ATOM 802 O O . VAL A 1 110 ? -22.134 1.650 20.748 1.00 94.88 110 VAL A O 1
ATOM 805 N N . ASN A 1 111 ? -22.476 -0.252 21.883 1.00 94.88 111 ASN A N 1
ATOM 806 C CA . ASN A 1 111 ? -23.066 0.404 23.046 1.00 94.88 111 ASN A CA 1
ATOM 807 C C . ASN A 1 111 ? -21.988 0.601 24.122 1.00 94.88 111 ASN A C 1
ATOM 809 O O . ASN A 1 111 ? -21.517 -0.372 24.711 1.00 94.88 111 ASN A O 1
ATOM 813 N N . VAL A 1 112 ? -21.560 1.844 24.325 1.00 95.25 112 VAL A N 1
ATOM 814 C CA . VAL A 1 112 ? -20.450 2.223 25.203 1.00 95.25 112 VAL A CA 1
ATOM 815 C C . VAL A 1 112 ? -20.953 2.450 26.623 1.00 95.25 112 VAL A C 1
ATOM 817 O O . VAL A 1 112 ? -21.816 3.296 26.871 1.00 95.25 112 VAL A O 1
ATOM 820 N N . ASN A 1 113 ? -20.378 1.722 27.576 1.00 92.19 113 ASN A N 1
ATOM 821 C CA . ASN A 1 113 ? -20.715 1.870 28.987 1.00 92.19 113 ASN A CA 1
ATOM 822 C C . ASN A 1 113 ? -20.090 3.140 29.574 1.00 92.19 113 ASN A C 1
ATOM 824 O O . ASN A 1 113 ? -18.948 3.480 29.274 1.00 92.19 113 ASN A O 1
ATOM 828 N N . ALA A 1 114 ? -20.819 3.811 30.467 1.00 93.38 114 ALA A N 1
ATOM 829 C CA . ALA A 1 114 ? -20.343 4.989 31.189 1.00 93.38 114 ALA A CA 1
ATOM 830 C C . ALA A 1 114 ? -19.397 4.619 32.353 1.00 93.38 114 ALA A C 1
ATOM 832 O O . ALA A 1 114 ? -19.649 4.966 33.508 1.00 93.38 114 ALA A O 1
ATOM 833 N N . THR A 1 115 ? -18.333 3.861 32.071 1.00 93.44 115 THR A N 1
ATOM 834 C CA . THR A 1 115 ? -17.385 3.348 33.072 1.00 93.44 115 THR A CA 1
ATOM 835 C C . THR A 1 115 ? -15.935 3.505 32.612 1.00 93.44 115 THR A C 1
ATOM 837 O O . THR A 1 115 ? -15.641 3.623 31.426 1.00 93.44 115 THR A O 1
ATOM 840 N N . SER A 1 116 ? -14.994 3.519 33.559 1.00 88.19 116 SER A N 1
ATOM 841 C CA . SER A 1 116 ? -13.557 3.577 33.250 1.00 88.19 116 SER A CA 1
ATOM 842 C C . SER A 1 116 ? -13.001 2.255 32.708 1.00 88.19 116 SER A C 1
ATOM 844 O O . SER A 1 116 ? -11.922 2.240 32.116 1.00 88.19 116 SER A O 1
ATOM 846 N N . THR A 1 117 ? -13.718 1.145 32.896 1.00 92.88 117 THR A N 1
ATOM 847 C CA . THR A 1 117 ? -13.372 -0.147 32.300 1.00 92.88 117 THR A CA 1
ATOM 848 C C . THR A 1 117 ? -13.687 -0.118 30.804 1.00 92.88 117 THR A C 1
ATOM 850 O O . THR A 1 117 ? -14.817 0.213 30.444 1.00 92.88 117 THR A O 1
ATOM 853 N N . PRO A 1 118 ? -12.741 -0.490 29.922 1.00 91.06 118 PRO A N 1
ATOM 854 C CA . PRO A 1 118 ? -12.984 -0.487 28.487 1.00 91.06 118 PRO A CA 1
ATOM 855 C C . PRO A 1 118 ? -14.208 -1.310 28.093 1.00 91.06 118 PRO A C 1
ATOM 857 O O . PRO A 1 118 ? -14.326 -2.483 28.450 1.00 91.06 118 PRO A O 1
ATOM 860 N N . THR A 1 119 ? -15.095 -0.709 27.301 1.00 95.12 119 THR A N 1
ATOM 861 C CA . THR A 1 119 ? -16.107 -1.471 26.568 1.00 95.12 119 THR A CA 1
ATOM 862 C C . THR A 1 119 ? -15.385 -2.269 25.486 1.00 95.12 119 THR A C 1
ATOM 864 O O . THR A 1 119 ? -14.816 -1.689 24.563 1.00 95.12 119 THR A O 1
ATOM 867 N N . VAL A 1 120 ? -15.371 -3.597 25.602 1.00 95.25 120 VAL A N 1
ATOM 868 C CA . VAL A 1 120 ? -14.737 -4.477 24.612 1.00 95.25 120 VAL A CA 1
ATOM 869 C C . VAL A 1 120 ? -15.785 -4.940 23.610 1.00 95.25 120 VAL A C 1
ATOM 871 O O . VAL A 1 120 ? -16.781 -5.556 23.989 1.00 95.25 120 VAL A O 1
ATOM 874 N N . VAL A 1 121 ? -15.554 -4.680 22.323 1.00 93.25 121 VAL A N 1
ATOM 875 C CA . VAL A 1 121 ? -16.400 -5.231 21.258 1.00 93.25 121 VAL A CA 1
ATOM 876 C C . VAL A 1 121 ? -16.154 -6.736 21.175 1.00 93.25 121 VAL A C 1
ATOM 878 O O . VAL A 1 121 ? -15.061 -7.177 20.827 1.00 93.25 121 VAL A O 1
ATOM 881 N N . SER A 1 122 ? -17.170 -7.524 21.533 1.00 86.44 122 SER A N 1
ATOM 882 C CA . SER A 1 122 ? -17.050 -8.975 21.732 1.00 86.44 122 SER A CA 1
ATOM 883 C C . SER A 1 122 ? -16.766 -9.756 20.449 1.00 86.44 122 SER A C 1
ATOM 885 O O . SER A 1 122 ? -16.133 -10.807 20.498 1.00 86.44 122 SER A O 1
ATOM 887 N N . THR A 1 123 ? -17.217 -9.246 19.301 1.00 90.50 123 THR A N 1
ATOM 888 C CA . THR A 1 123 ? -16.966 -9.850 17.989 1.00 90.50 123 THR A CA 1
ATOM 889 C C . THR A 1 123 ? -15.890 -9.050 17.257 1.00 90.50 123 THR A C 1
ATOM 891 O O . THR A 1 123 ? -16.096 -7.857 17.022 1.00 90.50 123 THR A O 1
ATOM 894 N N . PRO A 1 124 ? -14.756 -9.665 16.872 1.00 93.00 124 PRO A N 1
ATOM 895 C CA . PRO A 1 124 ? -13.760 -8.997 16.045 1.00 93.00 124 PRO A CA 1
ATOM 896 C C . PRO A 1 124 ? -14.373 -8.471 14.743 1.00 93.00 124 PRO A C 1
ATOM 898 O O . PRO A 1 124 ? -15.146 -9.168 14.084 1.00 93.00 124 PRO A O 1
ATOM 901 N N . ILE A 1 125 ? -14.006 -7.253 14.353 1.00 94.50 125 ILE A N 1
ATOM 902 C CA . ILE A 1 125 ? -14.501 -6.632 13.123 1.00 94.50 125 ILE A CA 1
ATOM 903 C C . ILE A 1 125 ? -13.588 -6.997 11.956 1.00 94.50 125 ILE A C 1
ATOM 905 O O . ILE A 1 125 ? -12.382 -6.765 12.000 1.00 94.50 125 ILE A O 1
ATOM 909 N N . ARG A 1 126 ? -14.154 -7.593 10.905 1.00 93.38 126 ARG A N 1
ATOM 910 C CA . ARG A 1 126 ? -13.410 -7.976 9.701 1.00 93.38 126 ARG A CA 1
ATOM 911 C C . ARG A 1 126 ? -13.483 -6.852 8.670 1.00 93.38 126 ARG A C 1
ATOM 913 O O . ARG A 1 126 ? -14.575 -6.425 8.303 1.00 93.38 126 ARG A O 1
ATOM 920 N N . LEU A 1 127 ? -12.326 -6.397 8.194 1.00 90.94 127 LEU A N 1
ATOM 921 C CA . LEU A 1 127 ? -12.239 -5.432 7.102 1.00 90.94 127 LEU A CA 1
ATOM 922 C C . LEU A 1 127 ? -12.854 -6.000 5.821 1.00 90.94 127 LEU A C 1
ATOM 924 O O . LEU A 1 127 ? -12.648 -7.166 5.479 1.00 90.94 127 LEU A O 1
ATOM 928 N N . THR A 1 128 ? -13.560 -5.145 5.085 1.00 88.94 128 THR A N 1
ATOM 929 C CA . THR A 1 128 ? -14.126 -5.483 3.776 1.00 88.94 128 THR A CA 1
ATOM 930 C C . THR A 1 128 ? -13.599 -4.537 2.712 1.00 88.94 128 THR A C 1
ATOM 932 O O . THR A 1 128 ? -13.406 -3.350 2.980 1.00 88.94 128 THR A O 1
ATOM 935 N N . GLN A 1 129 ? -13.341 -5.070 1.514 1.00 85.75 129 GLN A N 1
ATOM 936 C CA . GLN A 1 129 ? -12.935 -4.255 0.376 1.00 85.75 129 GLN A CA 1
ATOM 937 C C . GLN A 1 129 ? -14.125 -3.397 -0.064 1.00 85.75 129 GLN A C 1
ATOM 939 O O . GLN A 1 129 ? -15.142 -3.916 -0.528 1.00 85.75 129 GLN A O 1
ATOM 944 N N . VAL A 1 130 ? -13.986 -2.084 0.051 1.00 80.50 130 VAL A N 1
ATOM 945 C CA . VAL A 1 130 ? -14.917 -1.124 -0.525 1.00 80.50 130 VAL A CA 1
ATOM 946 C C . VAL A 1 130 ? -14.500 -0.911 -1.973 1.00 80.50 130 VAL A C 1
ATOM 948 O O . VAL A 1 130 ? -13.446 -0.356 -2.261 1.00 80.50 130 VAL A O 1
ATOM 951 N N . THR A 1 131 ? -15.318 -1.380 -2.912 1.00 66.94 131 THR A N 1
ATOM 952 C CA . THR A 1 131 ? -15.115 -1.079 -4.331 1.00 66.94 131 THR A CA 1
ATOM 953 C C . THR A 1 131 ? -16.055 0.033 -4.756 1.00 66.94 131 THR A C 1
ATOM 955 O O . THR A 1 131 ? -17.231 -0.219 -5.021 1.00 66.94 131 THR A O 1
ATOM 958 N N . THR A 1 132 ? -15.535 1.255 -4.831 1.00 68.44 132 THR A N 1
ATOM 959 C CA . THR A 1 132 ? -16.207 2.376 -5.499 1.00 68.44 132 THR A CA 1
ATOM 960 C C . THR A 1 132 ? -15.643 2.579 -6.906 1.00 68.44 132 THR A C 1
ATOM 962 O O . THR A 1 132 ? -14.554 2.102 -7.229 1.00 68.44 132 THR A O 1
ATOM 965 N N . ALA A 1 133 ? -16.369 3.308 -7.761 1.00 61.88 133 ALA A N 1
ATOM 966 C CA . ALA A 1 133 ? -15.917 3.623 -9.120 1.00 61.88 133 ALA A CA 1
ATOM 967 C C . ALA A 1 133 ? -14.568 4.376 -9.161 1.00 61.88 133 ALA A C 1
ATOM 969 O O . ALA A 1 133 ? -13.888 4.335 -10.182 1.00 61.88 133 ALA A O 1
ATOM 970 N N . THR A 1 134 ? -14.178 5.033 -8.064 1.00 65.12 134 THR A N 1
ATOM 971 C CA . THR A 1 134 ? -12.952 5.834 -7.928 1.00 65.12 134 THR A CA 1
ATOM 972 C C . THR A 1 134 ? -11.788 5.092 -7.262 1.00 65.12 134 THR A C 1
ATOM 974 O O . THR A 1 134 ? -10.710 5.663 -7.133 1.00 65.12 134 THR A O 1
ATOM 977 N N . GLN A 1 135 ? -11.975 3.836 -6.845 1.00 73.31 135 GLN A N 1
ATOM 978 C CA . GLN A 1 135 ? -10.979 3.044 -6.102 1.00 73.31 135 GLN A CA 1
ATOM 979 C C . GLN A 1 135 ? -10.539 1.795 -6.874 1.00 73.31 135 GLN A C 1
ATOM 981 O O . GLN A 1 135 ? -10.321 0.725 -6.303 1.00 73.31 135 GLN A O 1
ATOM 986 N N . LYS A 1 136 ? -10.465 1.906 -8.205 1.00 86.06 136 LYS A N 1
ATOM 987 C CA . LYS A 1 136 ? -10.027 0.799 -9.052 1.00 86.06 136 LYS A CA 1
ATOM 988 C C . LYS A 1 136 ? -8.538 0.538 -8.874 1.00 86.06 136 LYS A C 1
ATOM 990 O O . LYS A 1 136 ? -7.727 1.462 -8.858 1.00 86.06 136 LYS A O 1
ATOM 995 N N . VAL A 1 137 ? -8.197 -0.740 -8.838 1.00 88.12 137 VAL A N 1
ATOM 996 C CA . VAL A 1 137 ? -6.824 -1.230 -8.797 1.00 88.12 137 VAL A CA 1
ATOM 997 C C . VAL A 1 137 ? -6.496 -1.908 -10.119 1.00 88.12 137 VAL A C 1
ATOM 999 O O . VAL A 1 137 ? -7.312 -2.693 -10.603 1.00 88.12 137 VAL A O 1
ATOM 1002 N N . LEU A 1 138 ? -5.326 -1.601 -10.679 1.00 93.12 138 LEU A N 1
ATOM 1003 C CA . LEU A 1 138 ? -4.776 -2.285 -11.850 1.00 93.12 138 LEU A CA 1
ATOM 1004 C C . LEU A 1 138 ? -3.577 -3.131 -11.439 1.00 93.12 138 LEU A C 1
ATOM 1006 O O . LEU A 1 138 ? -2.673 -2.617 -10.782 1.00 93.12 138 LEU A O 1
ATOM 1010 N N . VAL A 1 139 ? -3.545 -4.377 -11.894 1.00 93.00 139 VAL A N 1
ATOM 1011 C CA . VAL A 1 139 ? -2.363 -5.239 -11.864 1.00 93.00 139 VAL A CA 1
ATOM 1012 C C . VAL A 1 139 ? -1.778 -5.327 -13.264 1.00 93.00 139 VAL A C 1
ATOM 1014 O O . VAL A 1 139 ? -2.437 -5.777 -14.197 1.00 93.00 139 VAL A O 1
ATOM 1017 N N . VAL A 1 140 ? -0.549 -4.855 -13.417 1.00 93.94 140 VAL A N 1
ATOM 1018 C CA . VAL A 1 140 ? 0.274 -5.034 -14.606 1.00 93.94 140 VAL A CA 1
ATOM 1019 C C . VAL A 1 140 ? 1.164 -6.236 -14.337 1.00 93.94 140 VAL A C 1
ATOM 1021 O O . VAL A 1 140 ? 2.183 -6.113 -13.659 1.00 93.94 140 VAL A O 1
ATOM 1024 N N . SER A 1 141 ? 0.730 -7.396 -14.810 1.00 90.56 141 SER A N 1
ATOM 1025 C CA . SER A 1 141 ? 1.397 -8.658 -14.540 1.00 90.56 141 SER A CA 1
ATOM 1026 C C . SER A 1 141 ? 2.550 -8.923 -15.494 1.00 90.56 141 SER A C 1
ATOM 1028 O O . SER A 1 141 ? 2.568 -8.482 -16.650 1.00 90.56 141 SER A O 1
ATOM 1030 N N . ALA A 1 142 ? 3.524 -9.665 -14.988 1.00 84.31 142 ALA A N 1
ATOM 1031 C CA . ALA A 1 142 ? 4.648 -10.179 -15.747 1.00 84.31 142 ALA A CA 1
ATOM 1032 C C . ALA A 1 142 ? 4.860 -11.657 -15.403 1.00 84.31 142 ALA A C 1
ATOM 1034 O O . ALA A 1 142 ? 4.237 -12.209 -14.497 1.00 84.31 142 ALA A O 1
ATOM 1035 N N . SER A 1 143 ? 5.720 -12.324 -16.168 1.00 71.50 143 SER A N 1
ATOM 1036 C CA . SER A 1 143 ? 5.791 -13.789 -16.175 1.00 71.50 143 SER A CA 1
ATOM 1037 C C . SER A 1 143 ? 6.272 -14.439 -14.867 1.00 71.50 143 SER A C 1
ATOM 1039 O O . SER A 1 143 ? 6.075 -15.641 -14.708 1.00 71.50 143 SER A O 1
ATOM 1041 N N . ALA A 1 144 ? 6.879 -13.686 -13.942 1.00 67.25 144 ALA A N 1
ATOM 1042 C CA . ALA A 1 144 ? 7.656 -14.250 -12.835 1.00 67.25 144 ALA A CA 1
ATOM 1043 C C . ALA A 1 144 ? 7.096 -14.004 -11.420 1.00 67.25 144 ALA A C 1
ATOM 1045 O O . ALA A 1 144 ? 7.633 -14.550 -10.469 1.00 67.25 144 ALA A O 1
ATOM 1046 N N . GLU A 1 145 ? 6.052 -13.192 -11.237 1.00 70.19 145 GLU A N 1
ATOM 1047 C CA . GLU A 1 145 ? 5.848 -12.527 -9.937 1.00 70.19 145 GLU A CA 1
ATOM 1048 C C . GLU A 1 145 ? 4.511 -12.813 -9.238 1.00 70.19 145 GLU A C 1
ATOM 1050 O O . GLU A 1 145 ? 4.406 -12.642 -8.024 1.00 70.19 145 GLU A O 1
ATOM 1055 N N . GLU A 1 146 ? 3.503 -13.298 -9.970 1.00 79.38 146 GLU A N 1
ATOM 1056 C CA . GLU A 1 146 ? 2.187 -13.693 -9.439 1.00 79.38 146 GLU A CA 1
ATOM 1057 C C . GLU A 1 146 ? 1.574 -12.696 -8.428 1.00 79.38 146 GLU A C 1
ATOM 1059 O O . GLU A 1 146 ? 0.976 -13.088 -7.417 1.00 79.38 146 GLU A O 1
ATOM 1064 N N . LEU A 1 147 ? 1.709 -11.389 -8.657 1.00 80.06 147 LEU A N 1
ATOM 1065 C CA . LEU A 1 147 ? 1.262 -10.368 -7.705 1.00 80.06 147 LEU A CA 1
ATOM 1066 C C . LEU A 1 147 ? -0.248 -10.391 -7.465 1.00 80.06 147 LEU A C 1
ATOM 1068 O O . LEU A 1 147 ? -0.706 -10.031 -6.380 1.00 80.06 147 LEU A O 1
ATOM 1072 N N . GLU A 1 148 ? -1.039 -10.915 -8.399 1.00 85.38 148 GLU A N 1
ATOM 1073 C CA . GLU A 1 148 ? -2.450 -11.224 -8.172 1.00 85.38 148 GLU A CA 1
ATOM 1074 C C . GLU A 1 148 ? -2.653 -12.170 -6.982 1.00 85.38 148 GLU A C 1
ATOM 1076 O O . GLU A 1 148 ? -3.606 -11.999 -6.218 1.00 85.38 148 GLU A O 1
ATOM 1081 N N . ASN A 1 149 ? -1.767 -13.152 -6.793 1.00 84.38 149 ASN A N 1
ATOM 1082 C CA . ASN A 1 149 ? -1.832 -14.086 -5.670 1.00 84.38 149 ASN A CA 1
ATOM 1083 C C . ASN A 1 149 ? -1.493 -13.379 -4.355 1.00 84.38 149 ASN A C 1
ATOM 1085 O O . ASN A 1 149 ? -2.213 -13.555 -3.369 1.00 84.38 149 ASN A O 1
ATOM 1089 N N . VAL A 1 150 ? -0.481 -12.504 -4.347 1.00 80.81 150 VAL A N 1
ATOM 1090 C CA . VAL A 1 150 ? -0.170 -11.645 -3.189 1.00 80.81 150 VAL A CA 1
ATOM 1091 C C . VAL A 1 150 ? -1.376 -10.771 -2.829 1.00 80.81 150 VAL A C 1
ATOM 1093 O O . VAL A 1 150 ? -1.781 -10.718 -1.665 1.00 80.81 150 VAL A O 1
ATOM 1096 N N . LEU A 1 151 ? -2.004 -10.138 -3.826 1.00 84.00 151 LEU A N 1
ATOM 1097 C CA . LEU A 1 151 ? -3.191 -9.299 -3.646 1.00 84.00 151 LEU A CA 1
ATOM 1098 C C . LEU A 1 151 ? -4.380 -10.074 -3.072 1.00 84.00 151 LEU A C 1
ATOM 1100 O O . LEU A 1 151 ? -5.079 -9.578 -2.183 1.00 84.00 151 LEU A O 1
ATOM 1104 N N . ARG A 1 152 ? -4.594 -11.313 -3.519 1.00 85.19 152 ARG A N 1
ATOM 1105 C CA . ARG A 1 152 ? -5.629 -12.188 -2.953 1.00 85.19 152 ARG A CA 1
ATOM 1106 C C . ARG A 1 152 ? -5.327 -12.558 -1.504 1.00 85.19 152 ARG A C 1
ATOM 1108 O O . ARG A 1 152 ? -6.239 -12.506 -0.680 1.00 85.19 152 ARG A O 1
ATOM 1115 N N . THR A 1 153 ? -4.069 -12.846 -1.170 1.00 80.69 153 THR A N 1
ATOM 1116 C CA . THR A 1 153 ? -3.639 -13.163 0.203 1.00 80.69 153 THR A CA 1
ATOM 1117 C C . THR A 1 153 ? -3.905 -12.011 1.175 1.00 80.69 153 THR A C 1
ATOM 1119 O O . THR A 1 153 ? -4.381 -12.238 2.290 1.00 80.69 153 THR A O 1
ATOM 1122 N N . ILE A 1 154 ? -3.676 -10.765 0.752 1.00 78.50 154 ILE A N 1
ATOM 1123 C CA . ILE A 1 154 ? -3.961 -9.574 1.576 1.00 78.50 154 ILE A CA 1
ATOM 1124 C C . ILE A 1 154 ? -5.446 -9.164 1.563 1.00 78.50 154 ILE A C 1
ATOM 1126 O O . ILE A 1 154 ? -5.851 -8.297 2.341 1.00 78.50 154 ILE A O 1
ATOM 1130 N N . GLY A 1 155 ? -6.266 -9.791 0.711 1.00 78.94 155 GLY A N 1
ATOM 1131 C CA . GLY A 1 155 ? -7.720 -9.646 0.703 1.00 78.94 155 GLY A CA 1
ATOM 1132 C C . GLY A 1 155 ? -8.315 -8.754 -0.389 1.00 78.94 155 GLY A C 1
ATOM 1133 O O . GLY A 1 155 ? -9.510 -8.456 -0.327 1.00 78.94 155 GLY A O 1
ATOM 1134 N N . TYR A 1 156 ? -7.539 -8.345 -1.397 1.00 83.44 156 TYR A N 1
ATOM 1135 C CA . TYR A 1 156 ? -8.111 -7.781 -2.620 1.00 83.44 156 TYR A CA 1
ATOM 1136 C C . TYR A 1 156 ? -8.795 -8.898 -3.412 1.00 83.44 156 TYR A C 1
ATOM 1138 O O . TYR A 1 156 ? -8.171 -9.850 -3.878 1.00 83.44 156 TYR A O 1
ATOM 1146 N N . THR A 1 157 ? -10.106 -8.771 -3.576 1.00 83.25 157 THR A N 1
ATOM 1147 C CA . THR A 1 157 ? -10.933 -9.734 -4.323 1.00 83.25 157 THR A CA 1
ATOM 1148 C C . THR A 1 157 ? -11.336 -9.212 -5.698 1.00 83.25 157 THR A C 1
ATOM 1150 O O . THR A 1 157 ? -11.752 -9.993 -6.552 1.00 83.25 157 THR A O 1
ATOM 1153 N N . LYS A 1 158 ? -11.196 -7.901 -5.921 1.00 87.19 158 LYS A N 1
ATOM 1154 C CA . LYS A 1 158 ? -11.547 -7.212 -7.165 1.00 87.19 158 LYS A CA 1
ATOM 1155 C C . LYS A 1 158 ? -10.421 -6.268 -7.584 1.00 87.19 158 LYS A C 1
ATOM 1157 O O . LYS A 1 158 ? -10.054 -5.384 -6.808 1.00 87.19 158 LYS A O 1
ATOM 1162 N N . PHE A 1 159 ? -9.923 -6.457 -8.801 1.00 89.19 159 PHE A N 1
ATOM 1163 C CA . PHE A 1 159 ? -8.939 -5.621 -9.492 1.00 89.19 159 PHE A CA 1
ATOM 1164 C C . PHE A 1 159 ? -9.000 -5.918 -10.998 1.00 89.19 159 PHE A C 1
ATOM 1166 O O . PHE A 1 159 ? -9.412 -7.012 -11.393 1.00 89.19 159 PHE A O 1
ATOM 1173 N N . ASP A 1 160 ? -8.596 -4.953 -11.819 1.00 92.69 160 ASP A N 1
ATOM 1174 C CA . ASP A 1 160 ? -8.365 -5.170 -13.248 1.00 92.69 160 ASP A CA 1
ATOM 1175 C C . ASP A 1 160 ? -6.941 -5.708 -13.444 1.00 92.69 160 ASP A C 1
ATOM 1177 O O . ASP A 1 160 ? -6.062 -5.469 -12.614 1.00 92.69 160 ASP A O 1
ATOM 1181 N N . SER A 1 161 ? -6.697 -6.418 -14.545 1.00 93.31 161 SER A N 1
ATOM 1182 C CA . SER A 1 161 ? -5.362 -6.913 -14.897 1.00 93.31 161 SER A CA 1
ATOM 1183 C C . SER A 1 161 ? -5.036 -6.680 -16.372 1.00 93.31 161 SER A C 1
ATOM 1185 O O . SER A 1 161 ? -5.931 -6.601 -17.216 1.00 93.31 161 SER A O 1
ATOM 1187 N N . THR A 1 162 ? -3.747 -6.541 -16.668 1.00 95.44 162 THR A N 1
ATOM 1188 C CA . THR A 1 162 ? -3.155 -6.462 -18.010 1.00 95.44 162 THR A CA 1
ATOM 1189 C C . THR A 1 162 ? -1.731 -7.005 -17.944 1.00 95.44 162 THR A C 1
ATOM 1191 O O . THR A 1 162 ? -1.142 -7.005 -16.871 1.00 95.44 162 THR A O 1
ATOM 1194 N N . ASP A 1 163 ? -1.144 -7.401 -19.069 1.00 93.12 163 ASP A N 1
ATOM 1195 C CA . ASP A 1 163 ? 0.265 -7.799 -19.111 1.00 93.12 163 ASP A CA 1
ATOM 1196 C C . ASP A 1 163 ? 1.206 -6.606 -19.375 1.00 93.12 163 ASP A C 1
ATOM 1198 O O . ASP A 1 163 ? 0.828 -5.601 -19.998 1.00 93.12 163 ASP A O 1
ATOM 1202 N N . ILE A 1 164 ? 2.451 -6.727 -18.908 1.00 92.94 164 ILE A N 1
ATOM 1203 C CA . ILE A 1 164 ? 3.494 -5.703 -19.037 1.00 92.94 164 ILE A CA 1
ATOM 1204 C C . ILE A 1 164 ? 3.833 -5.375 -20.499 1.00 92.94 164 ILE A C 1
ATOM 1206 O O . ILE A 1 164 ? 4.025 -4.204 -20.832 1.00 92.94 164 ILE A O 1
ATOM 1210 N N . TYR A 1 165 ? 3.822 -6.354 -21.408 1.00 92.81 165 TYR A N 1
ATOM 1211 C CA . TYR A 1 165 ? 4.135 -6.120 -22.821 1.00 92.81 165 TYR A CA 1
ATOM 1212 C C . TYR A 1 165 ? 3.046 -5.306 -23.522 1.00 92.81 165 TYR A C 1
ATOM 1214 O O . TYR A 1 165 ? 3.353 -4.419 -24.322 1.00 92.81 165 TYR A O 1
ATOM 1222 N N . THR A 1 166 ? 1.777 -5.524 -23.180 1.00 96.12 166 THR A N 1
ATOM 1223 C CA . THR A 1 166 ? 0.664 -4.673 -23.609 1.00 96.12 166 THR A CA 1
ATOM 1224 C C . THR A 1 166 ? 0.873 -3.236 -23.144 1.00 96.12 166 THR A C 1
ATOM 1226 O O . THR A 1 166 ? 0.667 -2.303 -23.925 1.00 96.12 166 THR A O 1
ATOM 1229 N N . MET A 1 167 ? 1.335 -3.032 -21.908 1.00 96.94 167 MET A N 1
ATOM 1230 C CA . MET A 1 167 ? 1.629 -1.695 -21.381 1.00 96.94 167 MET A CA 1
ATOM 1231 C C . MET A 1 167 ? 2.800 -1.031 -22.108 1.00 96.94 167 MET A C 1
ATOM 1233 O O . MET A 1 167 ? 2.686 0.131 -22.507 1.00 96.94 167 MET A O 1
ATOM 1237 N N . VAL A 1 168 ? 3.884 -1.769 -22.360 1.00 96.62 168 VAL A N 1
ATOM 1238 C CA . VAL A 1 168 ? 5.037 -1.310 -23.152 1.00 96.62 168 VAL A CA 1
ATOM 1239 C C . VAL A 1 168 ? 4.608 -0.915 -24.568 1.00 96.62 168 VAL A C 1
ATOM 1241 O O . VAL A 1 168 ? 4.892 0.197 -25.019 1.00 96.62 168 VAL A O 1
ATOM 1244 N N . ASN A 1 169 ? 3.861 -1.779 -25.257 1.00 97.31 169 ASN A N 1
ATOM 1245 C CA . ASN A 1 169 ? 3.393 -1.534 -26.621 1.00 97.31 169 ASN A CA 1
ATOM 1246 C C . ASN A 1 169 ? 2.468 -0.315 -26.698 1.00 97.31 169 ASN A C 1
ATOM 1248 O O . ASN A 1 169 ? 2.626 0.530 -27.585 1.00 97.31 169 ASN A O 1
ATOM 1252 N N . ARG A 1 170 ? 1.542 -0.173 -25.739 1.00 97.88 170 ARG A N 1
ATOM 1253 C CA . ARG A 1 170 ? 0.682 1.014 -25.625 1.00 97.88 170 ARG A CA 1
ATOM 1254 C C . ARG A 1 170 ? 1.498 2.271 -25.362 1.00 97.88 170 ARG A C 1
ATOM 1256 O O . ARG A 1 170 ? 1.230 3.284 -25.992 1.00 97.88 170 ARG A O 1
ATOM 1263 N N . ALA A 1 171 ? 2.503 2.216 -24.489 1.00 97.81 171 ALA A N 1
ATOM 1264 C CA . ALA A 1 171 ? 3.341 3.374 -24.190 1.00 97.81 171 ALA A CA 1
ATOM 1265 C C . ALA A 1 171 ? 4.126 3.850 -25.419 1.00 97.81 171 ALA A C 1
ATOM 1267 O O . ALA A 1 171 ? 4.211 5.055 -25.658 1.00 97.81 171 ALA A O 1
ATOM 1268 N N . ASN A 1 172 ? 4.677 2.910 -26.191 1.00 97.56 172 ASN A N 1
ATOM 1269 C CA . ASN A 1 172 ? 5.442 3.203 -27.404 1.00 97.56 172 ASN A CA 1
ATOM 1270 C C . ASN A 1 172 ? 4.556 3.695 -28.557 1.00 97.56 172 ASN A C 1
ATOM 1272 O O . ASN A 1 172 ? 5.001 4.514 -29.355 1.00 97.56 172 ASN A O 1
ATOM 1276 N N . THR A 1 173 ? 3.305 3.232 -28.626 1.00 98.06 173 THR A N 1
ATOM 1277 C CA . THR A 1 173 ? 2.349 3.637 -29.669 1.00 98.06 173 THR A CA 1
ATOM 1278 C C . THR A 1 173 ? 1.657 4.960 -29.335 1.00 98.06 173 THR A C 1
ATOM 1280 O O . THR A 1 173 ? 1.621 5.871 -30.156 1.00 98.06 173 THR A O 1
ATOM 1283 N N . ASP A 1 174 ? 1.101 5.075 -28.128 1.00 97.94 174 ASP A N 1
ATOM 1284 C CA . ASP A 1 174 ? 0.341 6.232 -27.659 1.00 97.94 174 ASP A CA 1
ATOM 1285 C C . ASP A 1 174 ? 0.471 6.399 -26.136 1.00 97.94 174 ASP A C 1
ATOM 1287 O O . ASP A 1 174 ? -0.358 5.968 -25.326 1.00 97.94 174 ASP A O 1
ATOM 1291 N N . SER A 1 175 ? 1.533 7.092 -25.734 1.00 97.62 175 SER A N 1
ATOM 1292 C CA . SER A 1 175 ? 1.792 7.363 -24.321 1.00 97.62 175 SER A CA 1
ATOM 1293 C C . SER A 1 175 ? 0.755 8.293 -23.658 1.00 97.62 175 SER A C 1
ATOM 1295 O O . SER A 1 175 ? 0.646 8.306 -22.430 1.00 97.62 175 SER A O 1
ATOM 1297 N N . ILE A 1 176 ? -0.012 9.070 -24.438 1.00 98.06 176 ILE A N 1
ATOM 1298 C CA . ILE A 1 176 ? -1.060 9.970 -23.923 1.00 98.06 176 ILE A CA 1
ATOM 1299 C C . ILE A 1 176 ? -2.334 9.170 -23.638 1.00 98.06 176 ILE A C 1
ATOM 1301 O O . ILE A 1 176 ? -2.925 9.309 -22.560 1.00 98.06 176 ILE A O 1
ATOM 1305 N N . GLY A 1 177 ? -2.730 8.300 -24.567 1.00 98.25 177 GLY A N 1
ATOM 1306 C CA . GLY A 1 177 ? -3.821 7.351 -24.374 1.00 98.25 177 GLY A CA 1
ATOM 1307 C C . GLY A 1 177 ? -3.547 6.411 -23.205 1.00 98.25 177 GLY A C 1
ATOM 1308 O O . GLY A 1 177 ? -4.414 6.239 -22.344 1.00 98.25 177 GLY A O 1
ATOM 1309 N N . LEU A 1 178 ? -2.315 5.896 -23.087 1.00 98.50 178 LEU A N 1
ATOM 1310 C CA . LEU A 1 178 ? -1.921 5.082 -21.937 1.00 98.50 178 LEU A CA 1
ATOM 1311 C C . LEU A 1 178 ? -2.046 5.851 -20.615 1.00 98.50 178 LEU A C 1
ATOM 1313 O O . LEU A 1 178 ? -2.645 5.341 -19.672 1.00 98.50 178 LEU A O 1
ATOM 1317 N N . LEU A 1 179 ? -1.542 7.088 -20.536 1.00 98.38 179 LEU A N 1
ATOM 1318 C CA . LEU A 1 179 ? -1.694 7.911 -19.331 1.00 98.38 179 LEU A CA 1
ATOM 1319 C C . LEU A 1 179 ? -3.173 8.132 -18.971 1.00 98.38 179 LEU A C 1
ATOM 1321 O O . LEU A 1 179 ? -3.540 8.085 -17.798 1.00 98.38 179 LEU A O 1
ATOM 1325 N N . THR A 1 180 ? -4.028 8.356 -19.970 1.00 97.94 180 THR A N 1
ATOM 1326 C CA . THR A 1 180 ? -5.479 8.519 -19.778 1.00 97.94 180 THR A CA 1
ATOM 1327 C C . THR A 1 180 ? -6.127 7.245 -19.238 1.00 97.94 180 THR A C 1
ATOM 1329 O O . THR A 1 180 ? -6.969 7.321 -18.344 1.00 97.94 180 THR A O 1
ATOM 1332 N N . TYR A 1 181 ? -5.707 6.077 -19.726 1.00 97.12 181 TYR A N 1
ATOM 1333 C CA . TYR A 1 181 ? -6.124 4.782 -19.190 1.00 97.12 181 TYR A CA 1
ATOM 1334 C C . TYR A 1 181 ? -5.681 4.603 -17.729 1.00 97.12 181 TYR A C 1
ATOM 1336 O O . TYR A 1 181 ? -6.508 4.294 -16.874 1.00 97.12 181 TYR A O 1
ATOM 1344 N N . LEU A 1 182 ? -4.412 4.885 -17.415 1.00 97.00 182 LEU A N 1
ATOM 1345 C CA . LEU A 1 182 ? -3.864 4.721 -16.064 1.00 97.00 182 LEU A CA 1
ATOM 1346 C C . LEU A 1 182 ? -4.570 5.580 -15.007 1.00 97.00 182 LEU A C 1
ATOM 1348 O O . LEU A 1 182 ? -4.762 5.141 -13.877 1.00 97.00 182 LEU A O 1
ATOM 1352 N N . LYS A 1 183 ? -5.029 6.779 -15.376 1.00 95.12 183 LYS A N 1
ATOM 1353 C CA . LYS A 1 183 ? -5.780 7.682 -14.485 1.00 95.12 183 LYS A CA 1
ATOM 1354 C C . LYS A 1 183 ? -7.125 7.142 -14.001 1.00 95.12 183 LYS A C 1
ATOM 1356 O O . LYS A 1 183 ? -7.712 7.729 -13.098 1.00 95.12 183 LYS A O 1
ATOM 1361 N N . GLN A 1 184 ? -7.628 6.060 -14.590 1.00 93.38 184 GLN A N 1
ATOM 1362 C CA . GLN A 1 184 ? -8.840 5.396 -14.106 1.00 93.38 184 GLN A CA 1
ATOM 1363 C C . GLN A 1 184 ? -8.597 4.605 -12.813 1.00 93.38 184 GLN A C 1
ATOM 1365 O O . GLN A 1 184 ? -9.560 4.190 -12.168 1.00 93.38 184 GLN A O 1
ATOM 1370 N N . TYR A 1 185 ? -7.330 4.398 -12.442 1.00 92.06 185 TYR A N 1
ATOM 1371 C CA . TYR A 1 185 ? -6.911 3.576 -11.317 1.00 92.06 185 TYR A CA 1
ATOM 1372 C C . TYR A 1 185 ? -6.341 4.431 -10.187 1.00 92.06 185 TYR A C 1
ATOM 1374 O O . TYR A 1 185 ? -5.496 5.304 -10.402 1.00 92.06 185 TYR A O 1
ATOM 1382 N N . SER A 1 186 ? -6.785 4.149 -8.963 1.00 87.75 186 SER A N 1
ATOM 1383 C CA . SER A 1 186 ? -6.277 4.786 -7.745 1.00 87.75 186 SER A CA 1
ATOM 1384 C C . SER A 1 186 ? -4.937 4.210 -7.297 1.00 87.75 186 SER A C 1
ATOM 1386 O O . SER A 1 186 ? -4.230 4.858 -6.531 1.00 87.75 186 SER A O 1
ATOM 1388 N N . LEU A 1 187 ? -4.622 2.990 -7.737 1.00 89.56 187 LEU A N 1
ATOM 1389 C CA . LEU A 1 187 ? -3.384 2.287 -7.434 1.00 89.56 187 LEU A CA 1
ATOM 1390 C C . LEU A 1 187 ? -3.039 1.332 -8.580 1.00 89.56 187 LEU A C 1
ATOM 1392 O O . LEU A 1 187 ? -3.898 0.574 -9.041 1.00 89.56 187 LEU A O 1
ATOM 1396 N N . ILE A 1 188 ? -1.785 1.379 -9.020 1.00 92.94 188 ILE A N 1
ATOM 1397 C CA . ILE A 1 188 ? -1.225 0.462 -10.013 1.00 92.94 188 ILE A CA 1
ATOM 1398 C C . ILE A 1 188 ? -0.175 -0.411 -9.345 1.00 92.94 188 ILE A C 1
ATOM 1400 O O . ILE A 1 188 ? 0.732 0.077 -8.674 1.00 92.94 188 ILE A O 1
ATOM 1404 N N . PHE A 1 189 ? -0.294 -1.699 -9.589 1.00 90.75 189 PHE A N 1
ATOM 1405 C CA . PHE A 1 189 ? 0.654 -2.733 -9.240 1.00 90.75 189 PHE A CA 1
ATOM 1406 C C . PHE A 1 189 ? 1.414 -3.119 -10.493 1.00 90.75 189 PHE A C 1
ATOM 1408 O O . PHE A 1 189 ? 0.775 -3.458 -11.482 1.00 90.75 189 PHE A O 1
ATOM 1415 N N . SER A 1 190 ? 2.738 -3.048 -10.476 1.00 91.62 190 SER A N 1
ATOM 1416 C CA . SER A 1 190 ? 3.556 -3.494 -11.599 1.00 91.62 190 SER A CA 1
ATOM 1417 C C . SER A 1 190 ? 4.504 -4.580 -11.136 1.00 91.62 190 SER A C 1
ATOM 1419 O O . SER A 1 190 ? 5.326 -4.366 -10.242 1.00 91.62 190 SER A O 1
ATOM 1421 N N . ASP A 1 191 ? 4.371 -5.743 -11.757 1.00 86.69 191 ASP A N 1
ATOM 1422 C CA . ASP A 1 191 ? 5.333 -6.825 -11.626 1.00 86.69 191 ASP A CA 1
ATOM 1423 C C . ASP A 1 191 ? 6.655 -6.472 -12.284 1.00 86.69 191 ASP A C 1
ATOM 1425 O O . ASP A 1 191 ? 6.740 -5.530 -13.080 1.00 86.69 191 ASP A O 1
ATOM 1429 N N . CYS A 1 192 ? 7.693 -7.220 -11.919 1.00 83.00 192 CYS A N 1
ATOM 1430 C CA . CYS A 1 192 ? 8.927 -7.227 -12.676 1.00 83.00 192 CYS A CA 1
ATOM 1431 C C . CYS A 1 192 ? 8.968 -8.338 -13.729 1.00 83.00 192 CYS A C 1
ATOM 1433 O O . CYS A 1 192 ? 8.496 -9.451 -13.517 1.00 83.00 192 CYS A O 1
ATOM 1435 N N . ASP A 1 193 ? 9.597 -8.035 -14.857 1.00 83.50 193 ASP A N 1
ATOM 1436 C CA . ASP A 1 193 ? 9.750 -8.885 -16.035 1.00 83.50 193 ASP A CA 1
ATOM 1437 C C . ASP A 1 193 ? 11.194 -9.394 -16.177 1.00 83.50 193 ASP A C 1
ATOM 1439 O O . ASP A 1 193 ? 11.833 -9.285 -17.226 1.00 83.50 193 ASP A O 1
ATOM 1443 N N . GLY A 1 194 ? 11.744 -9.919 -15.079 1.00 75.88 194 GLY A N 1
ATOM 1444 C CA . GLY A 1 194 ? 13.045 -10.597 -15.084 1.00 75.88 194 GLY A CA 1
ATOM 1445 C C . GLY A 1 194 ? 14.236 -9.723 -15.503 1.00 75.88 194 GLY A C 1
ATOM 1446 O O . GLY A 1 194 ? 15.238 -10.250 -15.985 1.00 75.88 194 GLY A O 1
ATOM 1447 N N . GLY A 1 195 ? 14.135 -8.398 -15.363 1.00 74.94 195 GLY A N 1
ATOM 1448 C CA . GLY A 1 195 ? 15.191 -7.441 -15.693 1.00 74.94 195 GLY A CA 1
ATOM 1449 C C . GLY A 1 195 ? 15.144 -6.916 -17.130 1.00 74.94 195 GLY A C 1
ATOM 1450 O O . GLY A 1 195 ? 15.988 -6.098 -17.513 1.00 74.94 195 GLY A O 1
ATOM 1451 N N . SER A 1 196 ? 14.159 -7.334 -17.934 1.00 80.50 196 SER A N 1
ATOM 1452 C CA . SER A 1 196 ? 13.947 -6.806 -19.288 1.00 80.50 196 SER A CA 1
ATOM 1453 C C . SER A 1 196 ? 13.645 -5.299 -19.289 1.00 80.50 196 SER A C 1
ATOM 1455 O O . SER A 1 196 ? 13.870 -4.613 -20.296 1.00 80.50 196 SER A O 1
ATOM 1457 N N . GLU A 1 197 ? 13.224 -4.756 -18.143 1.00 83.56 197 GLU A N 1
ATOM 1458 C CA . GLU A 1 197 ? 12.879 -3.353 -17.942 1.00 83.56 197 GLU A CA 1
ATOM 1459 C C . GLU A 1 197 ? 14.069 -2.414 -18.151 1.00 83.56 197 GLU A C 1
ATOM 1461 O O . GLU A 1 197 ? 13.860 -1.228 -18.421 1.00 83.56 197 GLU A O 1
ATOM 1466 N N . TYR A 1 198 ? 15.307 -2.924 -18.108 1.00 82.81 198 TYR A N 1
ATOM 1467 C CA . TYR A 1 198 ? 16.513 -2.182 -18.490 1.00 82.81 198 TYR A CA 1
ATOM 1468 C C . TYR A 1 198 ? 16.516 -1.758 -19.967 1.00 82.81 198 TYR A C 1
ATOM 1470 O O . TYR A 1 198 ? 17.099 -0.732 -20.324 1.00 82.81 198 TYR A O 1
ATOM 1478 N N . SER A 1 199 ? 15.842 -2.510 -20.838 1.00 87.00 199 SER A N 1
ATOM 1479 C CA . SER A 1 199 ? 15.863 -2.259 -22.279 1.00 87.00 199 SER A CA 1
ATOM 1480 C C . SER A 1 199 ? 15.169 -0.948 -22.670 1.00 87.00 199 SER A C 1
ATOM 1482 O O . SER A 1 199 ? 14.260 -0.458 -21.994 1.00 87.00 199 SER A O 1
ATOM 1484 N N . SER A 1 200 ? 15.585 -0.370 -23.800 1.00 90.44 200 SER A N 1
ATOM 1485 C CA . SER A 1 200 ? 15.061 0.909 -24.296 1.00 90.44 200 SER A CA 1
ATOM 1486 C C . SER A 1 200 ? 13.568 0.872 -24.646 1.00 90.44 200 SER A C 1
ATOM 1488 O O . SER A 1 200 ? 12.910 1.912 -24.632 1.00 90.44 200 SER A O 1
ATOM 1490 N N . SER A 1 201 ? 12.991 -0.311 -24.892 1.00 92.19 201 SER A N 1
ATOM 1491 C CA . SER A 1 201 ? 11.555 -0.467 -25.165 1.00 92.19 201 SER A CA 1
ATOM 1492 C C . SER A 1 201 ? 10.677 -0.039 -23.983 1.00 92.19 201 SER A C 1
ATOM 1494 O O . SER A 1 201 ? 9.549 0.406 -24.194 1.00 92.19 201 SER A O 1
ATOM 1496 N N . TYR A 1 202 ? 11.199 -0.099 -22.755 1.00 94.19 202 TYR A N 1
ATOM 1497 C CA . TYR A 1 202 ? 10.491 0.288 -21.534 1.00 94.19 202 TYR A CA 1
ATOM 1498 C C . TYR A 1 202 ? 10.568 1.788 -21.227 1.00 94.19 202 TYR A C 1
ATOM 1500 O O . TYR A 1 202 ? 9.888 2.268 -20.319 1.00 94.19 202 TYR A O 1
ATOM 1508 N N . GLU A 1 203 ? 11.364 2.566 -21.961 1.00 94.19 203 GLU A N 1
ATOM 1509 C CA . GLU A 1 203 ? 11.554 3.984 -21.657 1.00 94.19 203 GLU A CA 1
ATOM 1510 C C . GLU A 1 203 ? 10.258 4.798 -21.709 1.00 94.19 203 GLU A C 1
ATOM 1512 O O . GLU A 1 203 ? 9.986 5.604 -20.812 1.00 94.19 203 GLU A O 1
ATOM 1517 N N . ALA A 1 204 ? 9.446 4.600 -22.754 1.00 96.56 204 ALA A N 1
ATOM 1518 C CA . ALA A 1 204 ? 8.174 5.302 -22.890 1.00 96.56 204 ALA A CA 1
ATOM 1519 C C . ALA A 1 204 ? 7.208 4.922 -21.761 1.00 96.56 204 ALA A C 1
ATOM 1521 O O . ALA A 1 204 ? 6.480 5.786 -21.257 1.00 96.56 204 ALA A O 1
ATOM 1522 N N . LEU A 1 205 ? 7.237 3.658 -21.326 1.00 97.31 205 LEU A N 1
ATOM 1523 C CA . LEU A 1 205 ? 6.444 3.180 -20.200 1.00 97.31 205 LEU A CA 1
ATOM 1524 C C . LEU A 1 205 ? 6.897 3.839 -18.893 1.00 97.31 205 LEU A C 1
ATOM 1526 O O . LEU A 1 205 ? 6.070 4.461 -18.230 1.00 97.31 205 LEU A O 1
ATOM 1530 N N . SER A 1 206 ? 8.200 3.834 -18.579 1.00 96.06 206 SER A N 1
ATOM 1531 C CA . SER A 1 206 ? 8.739 4.496 -17.379 1.00 96.06 206 SER A CA 1
ATOM 1532 C C . SER A 1 206 ? 8.372 5.980 -17.324 1.00 96.06 206 SER A C 1
ATOM 1534 O O . SER A 1 206 ? 7.906 6.469 -16.296 1.00 96.06 206 SER A O 1
ATOM 1536 N N . ARG A 1 207 ? 8.510 6.709 -18.442 1.00 95.81 207 ARG A N 1
ATOM 1537 C CA . ARG A 1 207 ? 8.106 8.127 -18.519 1.00 95.81 207 ARG A CA 1
ATOM 1538 C C . ARG A 1 207 ? 6.600 8.311 -18.319 1.00 95.81 207 ARG A C 1
ATOM 1540 O O . ARG A 1 207 ? 6.159 9.325 -17.780 1.00 95.81 207 ARG A O 1
ATOM 1547 N N . THR A 1 208 ? 5.788 7.355 -18.760 1.00 97.94 208 THR A N 1
ATOM 1548 C CA . THR A 1 208 ? 4.330 7.393 -18.575 1.00 97.94 208 THR A CA 1
ATOM 1549 C C . THR A 1 208 ? 3.936 7.105 -17.130 1.00 97.94 208 THR A C 1
ATOM 1551 O O . THR A 1 208 ? 3.125 7.851 -16.584 1.00 97.94 208 THR A O 1
ATOM 1554 N N . TYR A 1 209 ? 4.578 6.134 -16.477 1.00 97.56 209 TYR A N 1
ATOM 1555 C CA . TYR A 1 209 ? 4.451 5.902 -15.036 1.00 97.56 209 TYR A CA 1
ATOM 1556 C C . TYR A 1 209 ? 4.860 7.133 -14.224 1.00 97.56 209 TYR A C 1
ATOM 1558 O O . TYR A 1 209 ? 4.086 7.590 -13.386 1.00 97.56 209 TYR A O 1
ATOM 1566 N N . GLY A 1 210 ? 5.998 7.759 -14.543 1.00 96.50 210 GLY A N 1
ATOM 1567 C CA . GLY A 1 2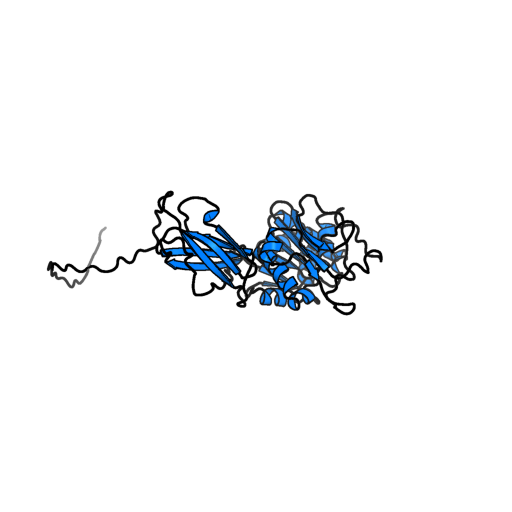10 ? 6.422 9.005 -13.899 1.00 96.50 210 GLY A CA 1
ATOM 1568 C C . GLY A 1 210 ? 5.385 10.127 -14.023 1.00 96.50 210 GLY A C 1
ATOM 1569 O O . GLY A 1 210 ? 5.086 10.803 -13.042 1.00 96.50 210 GLY A O 1
ATOM 1570 N N . ARG A 1 211 ? 4.762 10.290 -15.201 1.00 97.12 211 ARG A N 1
ATOM 1571 C CA . ARG A 1 211 ? 3.674 11.268 -15.410 1.00 97.12 211 ARG A CA 1
ATOM 1572 C C . ARG A 1 211 ? 2.397 10.919 -14.646 1.00 97.12 211 ARG A C 1
ATOM 1574 O O . ARG A 1 211 ? 1.738 11.833 -14.159 1.00 97.12 211 ARG A O 1
ATOM 1581 N N . TYR A 1 212 ? 2.043 9.639 -14.550 1.00 97.69 212 TYR A N 1
ATOM 1582 C CA . TYR A 1 212 ? 0.912 9.183 -13.739 1.00 97.69 212 TYR A CA 1
ATOM 1583 C C . TYR A 1 212 ? 1.132 9.528 -12.259 1.00 97.69 212 TYR A C 1
ATOM 1585 O O . TYR A 1 212 ? 0.286 10.187 -11.655 1.00 97.69 212 TYR A O 1
ATOM 1593 N N . VAL A 1 213 ? 2.304 9.188 -11.711 1.00 96.38 213 VAL A N 1
ATOM 1594 C CA . VAL A 1 213 ? 2.682 9.510 -10.326 1.00 96.38 213 VAL A CA 1
ATOM 1595 C C . VAL A 1 213 ? 2.710 11.024 -10.104 1.00 96.38 213 VAL A C 1
ATOM 1597 O O . VAL A 1 213 ? 2.080 11.519 -9.176 1.00 96.38 213 VAL A O 1
ATOM 1600 N N . ALA A 1 214 ? 3.322 11.796 -11.004 1.00 95.38 214 ALA A N 1
ATOM 1601 C CA . ALA A 1 214 ? 3.369 13.257 -10.893 1.00 95.38 214 ALA A CA 1
ATOM 1602 C C . ALA A 1 214 ? 1.983 13.926 -10.816 1.00 95.38 214 ALA A C 1
ATOM 1604 O O . ALA A 1 214 ? 1.861 15.039 -10.306 1.00 95.38 214 ALA A O 1
ATOM 1605 N N . GLN A 1 215 ? 0.939 13.254 -11.310 1.00 95.38 215 GLN A N 1
ATOM 1606 C CA . GLN A 1 215 ? -0.444 13.735 -11.318 1.00 95.38 215 GLN A CA 1
ATOM 1607 C C . GLN A 1 215 ? -1.290 13.167 -10.167 1.00 95.38 215 GLN A C 1
ATOM 1609 O O . GLN A 1 215 ? -2.517 13.175 -10.242 1.00 95.38 215 GLN A O 1
ATOM 1614 N N . GLY A 1 216 ? -0.646 12.688 -9.099 1.00 94.06 216 GLY A N 1
ATOM 1615 C CA . GLY A 1 216 ? -1.318 12.161 -7.908 1.00 94.06 216 GLY A CA 1
ATOM 1616 C C . GLY A 1 216 ? -1.571 10.655 -7.946 1.00 94.06 216 GLY A C 1
ATOM 1617 O O . GLY A 1 216 ? -2.197 10.124 -7.030 1.00 94.06 216 GLY A O 1
ATOM 1618 N N . GLY A 1 217 ? -1.096 9.967 -8.988 1.00 93.94 217 GLY A N 1
ATOM 1619 C CA . GLY A 1 217 ? -1.166 8.516 -9.091 1.00 93.94 217 GLY A CA 1
ATOM 1620 C C . GLY A 1 217 ? -0.334 7.812 -8.018 1.00 93.94 217 GLY A C 1
ATOM 1621 O O . GLY A 1 217 ? 0.650 8.358 -7.507 1.00 93.94 217 GLY A O 1
ATOM 1622 N N . LYS A 1 218 ? -0.733 6.583 -7.686 1.00 93.38 218 LYS A N 1
ATOM 1623 C CA . LYS A 1 218 ? -0.045 5.737 -6.706 1.00 93.38 218 LYS A CA 1
ATOM 1624 C C . LYS A 1 218 ? 0.394 4.453 -7.376 1.00 93.38 218 LYS A C 1
ATOM 1626 O O . LYS A 1 218 ? -0.403 3.811 -8.062 1.00 93.38 218 LYS A O 1
ATOM 1631 N N . MET A 1 219 ? 1.649 4.085 -7.183 1.00 93.56 219 MET A N 1
ATOM 1632 C CA . MET A 1 219 ? 2.222 2.912 -7.820 1.00 93.56 219 MET A CA 1
ATOM 1633 C C . MET A 1 219 ? 3.001 2.065 -6.821 1.00 93.56 219 MET A C 1
ATOM 1635 O O . MET A 1 219 ? 3.694 2.599 -5.957 1.00 93.56 219 MET A O 1
ATOM 1639 N N . TYR A 1 220 ? 2.884 0.752 -6.967 1.00 91.81 220 TYR A N 1
ATOM 1640 C CA . TYR A 1 220 ? 3.726 -0.247 -6.333 1.00 91.81 220 TYR A CA 1
ATOM 1641 C C . TYR A 1 220 ? 4.533 -0.975 -7.409 1.00 91.81 220 TYR A C 1
ATOM 1643 O O . TYR A 1 220 ? 3.960 -1.403 -8.413 1.00 91.81 220 TYR A O 1
ATOM 1651 N N . GLY A 1 221 ? 5.837 -1.133 -7.191 1.00 89.50 221 GLY A N 1
ATOM 1652 C CA . GLY A 1 221 ? 6.696 -1.951 -8.043 1.00 89.50 221 GLY A CA 1
ATOM 1653 C C . GLY A 1 221 ? 7.669 -2.799 -7.231 1.00 89.50 221 GLY A C 1
ATOM 1654 O O . GLY A 1 221 ? 8.361 -2.279 -6.355 1.00 89.50 221 GLY A O 1
ATOM 1655 N N . GLY A 1 222 ? 7.736 -4.090 -7.547 1.00 84.88 222 GLY A N 1
ATOM 1656 C CA . GLY A 1 222 ? 8.690 -5.031 -6.955 1.00 84.88 222 GLY A CA 1
ATOM 1657 C C . GLY A 1 222 ? 10.006 -5.104 -7.736 1.00 84.88 222 GLY A C 1
ATOM 1658 O O . GLY A 1 222 ? 10.028 -4.890 -8.951 1.00 84.88 222 GLY A O 1
ATOM 1659 N N . HIS A 1 223 ? 11.097 -5.388 -7.030 1.00 81.69 223 HIS A N 1
ATOM 1660 C CA . HIS A 1 223 ? 12.423 -5.737 -7.535 1.00 81.69 223 HIS A CA 1
ATOM 1661 C C . HIS A 1 223 ? 12.862 -4.947 -8.786 1.00 81.69 223 HIS A C 1
ATOM 1663 O O . HIS A 1 223 ? 13.149 -3.753 -8.655 1.00 81.69 223 HIS A O 1
ATOM 1669 N N . TYR A 1 224 ? 12.877 -5.542 -9.993 1.00 83.56 224 TYR A N 1
ATOM 1670 C CA . TYR A 1 224 ? 13.372 -4.894 -11.226 1.00 83.56 224 TYR A CA 1
ATOM 1671 C C . TYR A 1 224 ? 12.593 -3.646 -11.669 1.00 83.56 224 TYR A C 1
ATOM 1673 O O . TYR A 1 224 ? 13.071 -2.881 -12.511 1.00 83.56 224 TYR A O 1
ATOM 1681 N N . ASN A 1 225 ? 11.461 -3.335 -11.032 1.00 87.69 225 ASN A N 1
ATOM 1682 C CA . ASN A 1 225 ? 10.783 -2.052 -11.214 1.00 87.69 225 ASN A CA 1
ATOM 1683 C C . ASN A 1 225 ? 11.669 -0.841 -10.880 1.00 87.69 225 ASN A C 1
ATOM 1685 O O . ASN A 1 225 ? 11.354 0.279 -11.290 1.00 87.69 225 ASN A O 1
ATOM 1689 N N . TYR A 1 226 ? 12.797 -1.031 -10.193 1.00 85.69 226 TYR A N 1
ATOM 1690 C CA . TYR A 1 226 ? 13.783 0.029 -10.017 1.00 85.69 226 TYR A CA 1
ATOM 1691 C C . TYR A 1 226 ? 14.280 0.618 -11.352 1.00 85.69 226 TYR A C 1
ATOM 1693 O O . TYR A 1 226 ? 14.621 1.800 -11.402 1.00 85.69 226 TYR A O 1
ATOM 1701 N N . TYR A 1 227 ? 14.294 -0.149 -12.454 1.00 87.75 227 TYR A N 1
ATOM 1702 C CA . TYR A 1 227 ? 14.673 0.380 -13.769 1.00 87.75 227 TYR A CA 1
ATOM 1703 C C . TYR A 1 227 ? 13.711 1.485 -14.224 1.00 87.75 227 TYR A C 1
ATOM 1705 O O . TYR A 1 227 ? 14.109 2.432 -14.911 1.00 87.75 227 TYR A O 1
ATOM 1713 N N . HIS A 1 228 ? 12.444 1.425 -13.798 1.00 91.75 228 HIS A N 1
ATOM 1714 C CA . HIS A 1 228 ? 11.527 2.545 -13.960 1.00 91.75 228 HIS A CA 1
ATOM 1715 C C . HIS A 1 228 ? 11.959 3.742 -13.112 1.00 91.75 228 HIS A C 1
ATOM 1717 O O . HIS A 1 228 ? 12.002 4.854 -13.641 1.00 91.75 228 HIS A O 1
ATOM 1723 N N . LEU A 1 229 ? 12.351 3.530 -11.851 1.00 90.56 229 LEU A N 1
ATOM 1724 C CA . LEU A 1 229 ? 12.833 4.599 -10.967 1.00 90.56 229 LEU A CA 1
ATOM 1725 C C . LEU A 1 229 ? 14.063 5.317 -11.535 1.00 90.56 229 LEU A C 1
ATOM 1727 O O . LEU A 1 229 ? 14.076 6.544 -11.539 1.00 90.56 229 LEU A O 1
ATOM 1731 N N . GLY A 1 230 ? 15.033 4.589 -12.101 1.00 88.81 230 GLY A N 1
ATOM 1732 C CA . GLY A 1 230 ? 16.212 5.151 -12.783 1.00 88.81 230 GLY A CA 1
ATOM 1733 C C . GLY A 1 230 ? 15.875 6.145 -13.892 1.00 88.81 230 GLY A C 1
ATOM 1734 O O . GLY A 1 230 ? 16.590 7.124 -14.099 1.00 88.81 230 GLY A O 1
ATOM 1735 N N . ARG A 1 231 ? 14.745 5.937 -14.573 1.00 90.75 231 ARG A N 1
ATOM 1736 C CA . ARG A 1 231 ? 14.265 6.828 -15.639 1.00 90.75 231 ARG A CA 1
ATOM 1737 C C . ARG A 1 231 ? 13.344 7.936 -15.133 1.00 90.75 231 ARG A C 1
ATOM 1739 O O . ARG A 1 231 ? 13.243 8.973 -15.783 1.00 90.75 231 ARG A O 1
ATOM 1746 N N . ILE A 1 232 ? 12.649 7.719 -14.018 1.00 92.44 232 ILE A N 1
ATOM 1747 C CA . ILE A 1 232 ? 11.732 8.701 -13.423 1.00 92.44 232 ILE A CA 1
ATOM 1748 C C . ILE A 1 232 ? 12.501 9.712 -12.546 1.00 92.44 232 ILE A C 1
ATOM 1750 O O . ILE A 1 232 ? 12.203 10.904 -12.590 1.00 92.44 232 ILE A O 1
ATOM 1754 N N . TRP A 1 233 ? 13.520 9.257 -11.812 1.00 90.00 233 TRP A N 1
ATOM 1755 C CA . TRP A 1 233 ? 14.421 10.052 -10.967 1.00 90.00 233 TRP A CA 1
ATOM 1756 C C . TRP A 1 233 ? 15.887 9.838 -11.386 1.00 90.00 233 TRP A C 1
ATOM 1758 O O . TRP A 1 233 ? 16.657 9.179 -10.672 1.00 90.00 233 TRP A O 1
ATOM 1768 N N . PRO A 1 234 ? 16.298 10.377 -12.546 1.00 86.75 234 PRO A N 1
ATOM 1769 C CA . PRO A 1 234 ? 17.663 10.212 -13.035 1.00 86.75 234 PRO A CA 1
ATOM 1770 C C . PRO A 1 234 ? 18.688 10.767 -12.034 1.00 86.75 234 PRO A C 1
ATOM 1772 O O . PRO A 1 234 ? 18.465 11.805 -11.411 1.00 86.75 234 PRO A O 1
ATOM 1775 N N . GLY A 1 235 ? 19.814 10.065 -11.883 1.00 82.38 235 GLY A N 1
ATOM 1776 C CA . GLY A 1 235 ? 20.921 10.440 -10.992 1.00 82.38 235 GLY A CA 1
ATOM 1777 C C . GLY A 1 235 ? 20.805 9.949 -9.544 1.00 82.38 235 GLY A C 1
ATOM 1778 O O . GLY A 1 235 ? 21.803 9.956 -8.833 1.00 82.38 235 GLY A O 1
ATOM 1779 N N . TYR A 1 236 ? 19.630 9.487 -9.104 1.00 83.25 236 TYR A N 1
ATOM 1780 C CA . TYR A 1 236 ? 19.478 8.836 -7.793 1.00 83.25 236 TYR A CA 1
ATOM 1781 C C . TYR A 1 236 ? 19.549 7.311 -7.884 1.00 83.25 236 TYR A C 1
ATOM 1783 O O . TYR A 1 236 ? 20.086 6.658 -6.997 1.00 83.25 236 TYR A O 1
ATOM 1791 N N . TYR A 1 237 ? 19.039 6.763 -8.986 1.00 79.31 237 TYR A N 1
ATOM 1792 C CA . TYR A 1 237 ? 18.919 5.325 -9.226 1.00 79.31 237 TYR A CA 1
ATOM 1793 C C . TYR A 1 237 ? 19.728 4.864 -10.451 1.00 79.31 237 TYR A C 1
ATOM 1795 O O . TYR A 1 237 ? 19.393 3.861 -11.075 1.00 79.31 237 TYR A O 1
ATOM 1803 N N . SER A 1 238 ? 20.753 5.628 -10.849 1.00 66.06 238 SER A N 1
ATOM 1804 C CA . SER A 1 238 ? 21.563 5.370 -12.051 1.00 66.06 238 SER A CA 1
ATOM 1805 C C . SER A 1 238 ? 22.678 4.349 -11.844 1.00 66.06 238 SER A C 1
ATOM 1807 O O . SER A 1 238 ? 23.041 3.673 -12.801 1.00 66.06 238 SER A O 1
ATOM 1809 N N . ASP A 1 239 ? 23.181 4.223 -10.616 1.00 60.34 239 ASP A N 1
ATOM 1810 C CA . ASP A 1 239 ? 24.305 3.351 -10.290 1.00 60.34 239 ASP A CA 1
ATOM 1811 C C . ASP A 1 239 ? 23.821 2.262 -9.350 1.00 60.34 239 ASP A C 1
ATOM 1813 O O . ASP A 1 239 ? 23.544 2.494 -8.170 1.00 60.34 239 ASP A O 1
ATOM 1817 N N . SER A 1 240 ? 23.670 1.069 -9.899 1.00 58.12 240 SER A N 1
ATOM 1818 C CA . SER A 1 240 ? 23.383 -0.107 -9.117 1.00 58.12 240 SER A CA 1
ATOM 1819 C C . SER A 1 240 ? 24.715 -0.818 -8.868 1.00 58.12 240 SER A C 1
ATOM 1821 O O . SER A 1 240 ? 25.432 -1.189 -9.798 1.00 58.12 240 SER A O 1
ATOM 1823 N N . ASN A 1 241 ? 25.132 -0.913 -7.601 1.00 54.44 241 ASN A N 1
ATOM 1824 C CA . ASN A 1 241 ? 26.322 -1.690 -7.249 1.00 54.44 241 ASN A CA 1
ATOM 1825 C C . ASN A 1 241 ? 25.965 -3.175 -7.378 1.00 54.44 241 ASN A C 1
ATOM 1827 O O . ASN A 1 241 ? 25.606 -3.832 -6.400 1.00 54.44 241 ASN A O 1
ATOM 1831 N N . ARG A 1 242 ? 26.040 -3.660 -8.619 1.00 51.12 242 ARG A N 1
ATOM 1832 C CA . ARG A 1 242 ? 25.708 -5.022 -9.045 1.00 51.12 242 ARG A CA 1
ATOM 1833 C C . ARG A 1 242 ? 26.736 -6.061 -8.589 1.00 51.12 242 ARG A C 1
ATOM 1835 O O . ARG A 1 242 ? 26.452 -7.252 -8.594 1.00 51.12 242 ARG A O 1
ATOM 1842 N N . ASP A 1 243 ? 27.909 -5.604 -8.150 1.00 43.03 243 ASP A N 1
ATOM 1843 C CA . ASP A 1 243 ? 29.099 -6.440 -8.031 1.00 43.03 243 ASP A CA 1
ATOM 1844 C C . ASP A 1 243 ? 29.558 -6.622 -6.578 1.00 43.03 243 ASP A C 1
ATOM 1846 O O . ASP A 1 243 ? 30.125 -5.715 -5.963 1.00 43.03 243 ASP A O 1
ATOM 1850 N N . GLY A 1 244 ? 29.367 -7.830 -6.038 1.00 49.06 244 GLY A N 1
ATOM 1851 C CA . GLY A 1 244 ? 30.336 -8.514 -5.167 1.00 49.06 244 GLY A CA 1
ATOM 1852 C C . GLY A 1 244 ? 30.563 -8.012 -3.735 1.00 49.06 244 GLY A C 1
ATOM 1853 O O . GLY A 1 244 ? 30.932 -8.794 -2.862 1.00 49.06 244 GLY A O 1
ATOM 1854 N N . GLN A 1 245 ? 30.356 -6.728 -3.434 1.00 51.72 245 GLN A N 1
ATOM 1855 C CA . GLN A 1 245 ? 30.768 -6.154 -2.143 1.00 51.72 245 GLN A CA 1
ATOM 1856 C C . GLN A 1 245 ? 29.768 -6.395 -1.011 1.00 51.72 245 GLN A C 1
ATOM 1858 O O . GLN A 1 245 ? 30.117 -6.266 0.163 1.00 51.72 245 GLN A O 1
ATOM 1863 N N . TYR A 1 246 ? 28.531 -6.770 -1.344 1.00 54.59 246 TYR A N 1
ATOM 1864 C CA . TYR A 1 246 ? 27.457 -6.952 -0.371 1.00 54.59 246 TYR A CA 1
ATOM 1865 C C . TYR A 1 246 ? 26.904 -8.381 -0.293 1.00 54.59 246 TYR A C 1
ATOM 1867 O O . TYR A 1 246 ? 25.790 -8.569 0.199 1.00 54.59 246 TYR A O 1
ATOM 1875 N N . GLU A 1 247 ? 27.661 -9.377 -0.757 1.00 51.22 247 GLU A N 1
ATOM 1876 C CA . GLU A 1 247 ? 27.201 -10.767 -0.931 1.00 51.22 247 GLU A CA 1
ATOM 1877 C C . GLU A 1 247 ? 26.982 -11.554 0.374 1.00 51.22 247 GLU A C 1
ATOM 1879 O O . GLU A 1 247 ? 26.425 -12.644 0.340 1.00 51.22 247 GLU A O 1
ATOM 1884 N N . ASN A 1 248 ? 27.352 -11.007 1.538 1.00 52.75 248 ASN A N 1
ATOM 1885 C CA . ASN A 1 248 ? 27.323 -11.752 2.807 1.00 52.75 248 ASN A CA 1
ATOM 1886 C C . ASN A 1 248 ? 26.599 -11.046 3.962 1.00 52.75 248 ASN A C 1
ATOM 1888 O O . ASN A 1 248 ? 26.691 -11.485 5.113 1.00 52.75 248 ASN A O 1
ATOM 1892 N N . PHE A 1 249 ? 25.878 -9.956 3.697 1.00 54.53 249 PHE A N 1
ATOM 1893 C CA . PHE A 1 249 ? 25.079 -9.312 4.737 1.00 54.53 249 PHE A CA 1
ATOM 1894 C C . PHE A 1 249 ? 23.818 -10.144 4.944 1.00 54.53 249 PHE A C 1
ATOM 1896 O O . PHE A 1 249 ? 22.943 -10.153 4.087 1.00 54.53 249 PHE A O 1
ATOM 1903 N N . GLY A 1 250 ? 23.795 -10.905 6.043 1.00 55.66 250 GLY A N 1
ATOM 1904 C CA . GLY A 1 250 ? 22.731 -11.850 6.371 1.00 55.66 250 GLY A CA 1
ATOM 1905 C C . GLY A 1 250 ? 21.336 -11.301 6.085 1.00 55.66 250 GLY A C 1
ATOM 1906 O O . GLY A 1 250 ? 21.069 -10.120 6.300 1.00 55.66 250 GLY A O 1
ATOM 1907 N N . ASP A 1 251 ? 20.475 -12.192 5.601 1.00 66.00 251 ASP A N 1
ATOM 1908 C CA . ASP A 1 251 ? 19.164 -11.934 5.003 1.00 66.00 251 ASP A CA 1
ATOM 1909 C C . ASP A 1 251 ? 18.212 -11.356 6.035 1.00 66.00 251 ASP A C 1
ATOM 1911 O O . ASP A 1 251 ? 17.445 -12.060 6.691 1.00 66.00 251 ASP A O 1
ATOM 1915 N N . SER A 1 252 ? 18.372 -10.075 6.317 1.00 77.69 252 SER A N 1
ATOM 1916 C CA . SER A 1 252 ? 17.681 -9.426 7.406 1.00 77.69 252 SER A CA 1
ATOM 1917 C C . SER A 1 252 ? 17.327 -8.010 7.017 1.00 77.69 252 SER A C 1
ATOM 1919 O O . SER A 1 252 ? 18.182 -7.198 6.667 1.00 77.69 252 SER A O 1
ATOM 1921 N N . LEU A 1 253 ? 16.042 -7.716 7.122 1.00 84.19 253 LEU A N 1
ATOM 1922 C CA . LEU A 1 253 ? 15.494 -6.388 6.959 1.00 84.19 253 LEU A CA 1
ATOM 1923 C C . LEU A 1 253 ? 15.330 -5.752 8.333 1.00 84.19 253 LEU A C 1
ATOM 1925 O O . LEU A 1 253 ? 14.684 -6.319 9.218 1.00 84.19 253 LEU A O 1
ATOM 1929 N N . GLN A 1 254 ? 15.864 -4.546 8.490 1.00 89.81 254 GLN A N 1
ATOM 1930 C CA . GLN A 1 254 ? 15.573 -3.690 9.627 1.00 89.81 254 GLN A CA 1
ATOM 1931 C C . GLN A 1 254 ? 14.501 -2.677 9.229 1.00 89.81 254 GLN A C 1
ATOM 1933 O O . GLN A 1 254 ? 14.741 -1.780 8.422 1.00 89.81 254 GLN A O 1
ATOM 1938 N N . VAL A 1 255 ? 13.322 -2.788 9.835 1.00 91.62 255 VAL A N 1
ATOM 1939 C CA . VAL A 1 255 ? 12.297 -1.746 9.745 1.00 91.62 255 VAL A CA 1
ATOM 1940 C C . VAL A 1 255 ? 12.835 -0.538 10.502 1.00 91.62 255 VAL A C 1
ATOM 1942 O O . VAL A 1 255 ? 13.267 -0.678 11.647 1.00 91.62 255 VAL A O 1
ATOM 1945 N N . VAL A 1 256 ? 12.830 0.644 9.890 1.00 92.50 256 VAL A N 1
ATOM 1946 C CA . VAL A 1 256 ? 13.316 1.886 10.515 1.00 92.50 256 VAL A CA 1
ATOM 1947 C C . VAL A 1 256 ? 12.175 2.834 10.879 1.00 92.50 256 VAL A C 1
ATOM 1949 O O . VAL A 1 256 ? 12.262 3.487 11.921 1.00 92.50 256 VAL A O 1
ATOM 1952 N N . ASP A 1 257 ? 11.068 2.815 10.130 1.00 92.81 257 ASP A N 1
ATOM 1953 C CA . ASP A 1 257 ? 9.867 3.609 10.425 1.00 92.81 257 ASP A CA 1
ATOM 1954 C C . ASP A 1 257 ? 9.137 3.103 11.686 1.00 92.81 257 ASP A C 1
ATOM 1956 O O . ASP A 1 257 ? 8.841 1.917 11.829 1.00 92.81 257 ASP A O 1
ATOM 1960 N N . GLN A 1 258 ? 8.855 4.011 12.626 1.00 90.69 258 GLN A N 1
ATOM 1961 C CA . GLN A 1 258 ? 8.274 3.664 13.928 1.00 90.69 258 GLN A CA 1
ATOM 1962 C C . GLN A 1 258 ? 6.799 3.253 13.849 1.00 90.69 258 GLN A C 1
ATOM 1964 O O . GLN A 1 258 ? 6.360 2.383 14.609 1.00 90.69 258 GLN A O 1
ATOM 1969 N N . THR A 1 259 ? 6.040 3.849 12.930 1.00 88.00 259 THR A N 1
ATOM 1970 C CA . THR A 1 259 ? 4.627 3.509 12.720 1.00 88.00 259 THR A CA 1
ATOM 1971 C C . THR A 1 259 ? 4.527 2.094 12.169 1.00 88.00 259 THR A C 1
ATOM 1973 O O . THR A 1 259 ? 3.793 1.265 12.706 1.00 88.00 259 THR A O 1
ATOM 1976 N N . LEU A 1 260 ? 5.360 1.782 11.175 1.00 88.69 260 LEU A N 1
ATOM 1977 C CA . LEU A 1 260 ? 5.449 0.459 10.582 1.00 88.69 260 LEU A CA 1
ATOM 1978 C C . LEU A 1 260 ? 5.916 -0.588 11.600 1.00 88.69 260 LEU A C 1
ATOM 1980 O O . LEU A 1 260 ? 5.271 -1.623 11.727 1.00 88.69 260 LEU A O 1
ATOM 1984 N N . LYS A 1 261 ? 6.962 -0.313 12.395 1.00 90.88 261 LYS A N 1
ATOM 1985 C CA . LYS A 1 261 ? 7.391 -1.209 13.494 1.00 90.88 261 LYS A CA 1
ATOM 1986 C C . LYS A 1 261 ? 6.241 -1.560 14.434 1.00 90.88 261 LYS A C 1
ATOM 1988 O O . LYS A 1 261 ? 6.087 -2.716 14.822 1.00 90.88 261 LYS A O 1
ATOM 1993 N N . THR A 1 262 ? 5.443 -0.557 14.796 1.00 86.88 262 THR A N 1
ATOM 1994 C CA . THR A 1 262 ? 4.313 -0.714 15.718 1.00 86.88 262 THR A CA 1
ATOM 1995 C C . THR A 1 262 ? 3.214 -1.574 15.094 1.00 86.88 262 THR A C 1
ATOM 1997 O O . THR A 1 262 ? 2.732 -2.505 15.735 1.00 86.88 262 THR A O 1
ATOM 2000 N N . ALA A 1 263 ? 2.875 -1.320 13.826 1.00 85.38 263 ALA A N 1
ATOM 2001 C CA . ALA A 1 263 ? 1.879 -2.096 13.089 1.00 85.38 263 ALA A CA 1
ATOM 2002 C C . ALA A 1 263 ? 2.311 -3.557 12.866 1.00 85.38 263 ALA A C 1
ATOM 2004 O O . ALA A 1 263 ? 1.502 -4.476 12.993 1.00 85.38 263 ALA A O 1
ATOM 2005 N N . LEU A 1 264 ? 3.590 -3.783 12.552 1.00 88.19 264 LEU A N 1
ATOM 2006 C CA . LEU A 1 264 ? 4.135 -5.115 12.286 1.00 88.19 264 LEU A CA 1
ATOM 2007 C C . LEU A 1 264 ? 4.375 -5.928 13.566 1.00 88.19 264 LEU A C 1
ATOM 2009 O O . LEU A 1 264 ? 4.286 -7.157 13.541 1.00 88.19 264 LEU A O 1
ATOM 2013 N N . GLY A 1 265 ? 4.682 -5.259 14.682 1.00 88.75 265 GLY A N 1
ATOM 2014 C CA . GLY A 1 265 ? 5.076 -5.903 15.937 1.00 88.75 265 GLY A CA 1
ATOM 2015 C C . GLY A 1 265 ? 6.510 -6.440 15.936 1.00 88.75 265 GLY A C 1
ATOM 2016 O O . GLY A 1 265 ? 6.877 -7.199 16.829 1.00 88.75 265 GLY A O 1
ATOM 2017 N N . TYR A 1 266 ? 7.322 -6.067 14.945 1.00 89.19 266 TYR A N 1
ATOM 2018 C CA . TYR A 1 266 ? 8.742 -6.397 14.873 1.00 89.19 266 TYR A CA 1
ATOM 2019 C C . TYR A 1 266 ? 9.534 -5.263 14.216 1.00 89.19 266 TYR A C 1
ATOM 2021 O O . TYR A 1 266 ? 9.011 -4.478 13.427 1.00 89.19 266 TYR A O 1
ATOM 2029 N N . SER A 1 267 ? 10.823 -5.191 14.542 1.00 90.69 267 SER A N 1
ATOM 2030 C CA . SER A 1 267 ? 11.780 -4.247 13.949 1.00 90.69 267 SER A CA 1
ATOM 2031 C C . SER A 1 267 ? 12.826 -4.922 13.064 1.00 90.69 267 SER A C 1
ATOM 2033 O O . SER A 1 267 ? 13.516 -4.236 12.313 1.00 90.69 267 SER A O 1
ATOM 2035 N N . LEU A 1 268 ? 12.934 -6.249 13.138 1.00 89.75 268 LEU A N 1
ATOM 2036 C CA . LEU A 1 268 ? 13.867 -7.061 12.372 1.00 89.75 268 LEU A CA 1
ATOM 2037 C C . LEU A 1 268 ? 13.117 -8.269 11.805 1.00 89.75 268 LEU A C 1
ATOM 2039 O O . LEU A 1 268 ? 12.486 -9.014 12.557 1.00 89.75 268 LEU A O 1
ATOM 2043 N N . ALA A 1 269 ? 13.199 -8.467 10.495 1.00 84.56 269 ALA A N 1
ATOM 2044 C CA . ALA A 1 269 ? 12.772 -9.692 9.832 1.00 84.56 269 ALA A CA 1
ATOM 2045 C C . ALA A 1 269 ? 14.017 -10.391 9.298 1.00 84.56 269 ALA A C 1
ATOM 2047 O O . ALA A 1 269 ? 14.715 -9.806 8.483 1.00 84.56 269 ALA A O 1
ATOM 2048 N N . SER A 1 270 ? 14.306 -11.598 9.781 1.00 80.81 270 SER A N 1
ATOM 2049 C CA . SER A 1 270 ? 15.412 -12.431 9.307 1.00 80.81 270 SER A CA 1
ATOM 2050 C C . SER A 1 270 ? 14.921 -13.759 8.730 1.00 80.81 270 SER A C 1
ATOM 2052 O O . SER A 1 270 ? 13.895 -14.291 9.184 1.00 80.81 270 SER A O 1
ATOM 2054 N N . TRP A 1 271 ? 15.678 -14.283 7.764 1.00 74.50 271 TRP A N 1
ATOM 2055 C CA . TRP A 1 271 ? 15.458 -15.569 7.094 1.00 74.50 271 TRP A CA 1
ATOM 2056 C C . TRP A 1 271 ? 16.661 -16.497 7.296 1.00 74.50 271 TRP A C 1
ATOM 2058 O O . TRP A 1 271 ? 17.798 -16.043 7.436 1.00 74.50 271 TRP A O 1
ATOM 2068 N N . SER A 1 272 ? 16.416 -17.804 7.408 1.00 59.12 272 SER A N 1
ATOM 2069 C CA . SER A 1 272 ? 17.448 -18.772 7.788 1.00 59.12 272 SER A CA 1
ATOM 2070 C C . SER A 1 272 ? 18.124 -19.429 6.581 1.00 59.12 272 SER A C 1
ATOM 2072 O O . SER A 1 272 ? 17.501 -20.213 5.872 1.00 59.12 272 SER A O 1
ATOM 2074 N N . SER A 1 273 ? 19.447 -19.254 6.505 1.00 57.41 273 SER A N 1
ATOM 2075 C CA . SER A 1 273 ? 20.428 -20.055 5.747 1.00 57.41 273 SER A CA 1
ATOM 2076 C C . SER A 1 273 ? 20.509 -19.869 4.225 1.00 57.41 273 SER A C 1
ATOM 2078 O O . SER A 1 273 ? 19.643 -19.289 3.584 1.00 57.41 273 SER A O 1
ATOM 2080 N N . SER A 1 274 ? 21.607 -20.390 3.666 1.00 54.03 274 SER A N 1
ATOM 2081 C CA . SER A 1 274 ? 22.140 -20.199 2.311 1.00 54.03 274 SER A CA 1
ATOM 2082 C C . SER A 1 274 ? 21.327 -20.716 1.130 1.00 54.03 274 SER A C 1
ATOM 2084 O O . SER A 1 274 ? 21.822 -20.685 0.009 1.00 54.03 274 SER A O 1
ATOM 2086 N N . ILE A 1 275 ? 20.111 -21.192 1.377 1.00 53.75 275 ILE A N 1
ATOM 2087 C CA . ILE A 1 275 ? 19.285 -21.931 0.412 1.00 53.75 275 ILE A CA 1
ATOM 2088 C C . ILE A 1 275 ? 17.883 -21.310 0.290 1.00 53.75 275 ILE A C 1
ATOM 2090 O O . ILE A 1 275 ? 17.075 -21.758 -0.515 1.00 53.75 275 ILE A O 1
ATOM 2094 N N . ASP A 1 276 ? 17.566 -20.289 1.089 1.00 58.94 276 ASP A N 1
ATOM 2095 C CA . ASP A 1 276 ? 16.284 -19.600 0.982 1.00 58.94 276 ASP A CA 1
ATOM 2096 C C . ASP A 1 276 ? 16.280 -18.740 -0.301 1.00 58.94 276 ASP A C 1
ATOM 2098 O O . ASP A 1 276 ? 17.132 -17.875 -0.477 1.00 58.94 276 ASP A O 1
ATOM 2102 N N . SER A 1 277 ? 15.375 -18.988 -1.250 1.00 54.53 277 SER A N 1
ATOM 2103 C CA . SER A 1 277 ? 15.295 -18.173 -2.477 1.00 54.53 277 SER A CA 1
ATOM 2104 C C . SER A 1 277 ? 14.863 -16.735 -2.187 1.00 54.53 277 SER A C 1
ATOM 2106 O O . SER A 1 277 ? 15.165 -15.844 -2.970 1.00 54.53 277 SER A O 1
ATOM 2108 N N . ARG A 1 278 ? 14.245 -16.506 -1.018 1.00 56.44 278 ARG A N 1
ATOM 2109 C CA . ARG A 1 278 ? 13.808 -15.196 -0.511 1.00 56.44 278 ARG A CA 1
ATOM 2110 C C . ARG A 1 278 ? 14.951 -14.383 0.097 1.00 56.44 278 ARG A C 1
ATOM 2112 O O . ARG A 1 278 ? 14.726 -13.321 0.682 1.00 56.44 278 ARG A O 1
ATOM 2119 N N . ARG A 1 279 ? 16.180 -14.907 0.055 1.00 56.44 279 ARG A N 1
ATOM 2120 C CA . ARG A 1 279 ? 17.377 -14.163 0.448 1.00 56.44 279 ARG A CA 1
ATOM 2121 C C . ARG A 1 279 ? 17.427 -12.863 -0.324 1.00 56.44 279 ARG A C 1
ATOM 2123 O O . ARG A 1 279 ? 17.169 -12.863 -1.519 1.00 56.44 279 ARG A O 1
ATOM 2130 N N . LEU A 1 280 ? 17.868 -11.792 0.334 1.00 56.06 280 LEU A N 1
ATOM 2131 C CA . LEU A 1 280 ? 18.197 -10.515 -0.311 1.00 56.06 280 LEU A CA 1
ATOM 2132 C C . LEU A 1 280 ? 19.535 -10.611 -1.092 1.00 56.06 280 LEU A C 1
ATOM 2134 O O . LEU A 1 280 ? 20.313 -9.654 -1.163 1.00 56.06 280 LEU A O 1
ATOM 2138 N N . SER A 1 281 ? 19.844 -11.780 -1.667 1.00 45.78 281 SER A N 1
ATOM 2139 C CA . SER A 1 281 ? 21.032 -12.044 -2.481 1.00 45.78 281 SER A CA 1
ATOM 2140 C C . SER A 1 281 ? 20.775 -11.718 -3.954 1.00 45.78 281 SER A C 1
ATOM 2142 O O . SER A 1 281 ? 19.874 -12.294 -4.551 1.00 45.78 281 SER A O 1
ATOM 2144 N N . GLY A 1 282 ? 21.594 -10.840 -4.542 1.00 53.09 282 GLY A N 1
ATOM 2145 C CA . GLY A 1 282 ? 21.520 -10.465 -5.965 1.00 53.09 282 GLY A CA 1
ATOM 2146 C C . GLY A 1 282 ? 20.836 -9.127 -6.262 1.00 53.09 282 GLY A C 1
ATOM 2147 O O . GLY A 1 282 ? 20.675 -8.779 -7.427 1.00 53.09 282 GLY A O 1
ATOM 2148 N N . TYR A 1 283 ? 20.459 -8.380 -5.226 1.00 59.66 283 TYR A N 1
ATOM 2149 C CA . TYR A 1 283 ? 19.650 -7.179 -5.376 1.00 59.66 283 TYR A CA 1
ATOM 2150 C C . TYR A 1 283 ? 20.478 -5.922 -5.577 1.00 59.66 283 TYR A C 1
ATOM 2152 O O . TYR A 1 283 ? 21.635 -5.814 -5.155 1.00 59.66 283 TYR A O 1
ATOM 2160 N N . GLU A 1 284 ? 19.830 -4.961 -6.211 1.00 63.56 284 GLU A N 1
ATOM 2161 C CA . GLU A 1 284 ? 20.411 -3.723 -6.683 1.00 63.56 284 GLU A CA 1
ATOM 2162 C C . GLU A 1 284 ? 20.352 -2.710 -5.538 1.00 63.56 284 GLU A C 1
ATOM 2164 O O . GLU A 1 284 ? 19.322 -2.494 -4.904 1.00 63.56 284 GLU A O 1
ATOM 2169 N N . LYS A 1 285 ? 21.514 -2.162 -5.181 1.00 67.31 285 LYS A N 1
ATOM 2170 C CA . LYS A 1 285 ? 21.696 -1.447 -3.913 1.00 67.31 285 LYS A CA 1
ATOM 2171 C C . LYS A 1 285 ? 21.933 0.024 -4.180 1.00 67.31 285 LYS A C 1
ATOM 2173 O O . LYS A 1 285 ? 22.988 0.391 -4.694 1.00 67.31 285 LYS A O 1
ATOM 2178 N N . TRP A 1 286 ? 20.988 0.861 -3.757 1.00 71.94 286 TRP A N 1
ATOM 2179 C CA . TRP A 1 286 ? 21.142 2.315 -3.798 1.00 71.94 286 TRP A CA 1
ATOM 2180 C C . TRP A 1 286 ? 21.452 2.868 -2.416 1.00 71.94 286 TRP A C 1
ATOM 2182 O O . TRP A 1 286 ? 20.845 2.507 -1.407 1.00 71.94 286 TRP A O 1
ATOM 2192 N N . SER A 1 287 ? 22.408 3.781 -2.367 1.00 67.06 287 SER A N 1
ATOM 2193 C CA . SER A 1 287 ? 22.709 4.583 -1.180 1.00 67.06 287 SER A CA 1
ATOM 2194 C C . SER A 1 287 ? 22.212 6.023 -1.320 1.00 67.06 287 SER A C 1
ATOM 2196 O O . SER A 1 287 ? 22.122 6.739 -0.324 1.00 67.06 287 SER A O 1
ATOM 2198 N N . ALA A 1 288 ? 21.860 6.432 -2.542 1.00 80.12 288 ALA A N 1
ATOM 2199 C CA . ALA A 1 288 ? 21.294 7.729 -2.862 1.00 80.12 288 ALA A CA 1
ATOM 2200 C C . ALA A 1 288 ? 19.800 7.596 -3.173 1.00 80.12 288 ALA A C 1
ATOM 2202 O O . ALA A 1 288 ? 19.367 6.668 -3.848 1.00 80.12 288 ALA A O 1
ATOM 2203 N N . TYR A 1 289 ? 19.021 8.556 -2.684 1.00 85.62 289 TYR A N 1
ATOM 2204 C CA . TYR A 1 289 ? 17.577 8.627 -2.883 1.00 85.62 289 TYR A CA 1
ATOM 2205 C C . TYR A 1 289 ? 17.179 10.081 -3.122 1.00 85.62 289 TYR A C 1
ATOM 2207 O O . TYR A 1 289 ? 17.823 10.975 -2.556 1.00 85.62 289 TYR A O 1
ATOM 2215 N N . PRO A 1 290 ? 16.115 10.348 -3.902 1.00 88.38 290 PRO A N 1
ATOM 2216 C CA . PRO A 1 290 ? 15.528 11.680 -3.958 1.00 88.38 290 PRO A CA 1
ATOM 2217 C C . PRO A 1 290 ? 15.248 12.186 -2.541 1.00 88.38 290 PRO A C 1
ATOM 2219 O O . PRO A 1 290 ? 14.772 11.424 -1.701 1.00 88.38 290 PRO A O 1
ATOM 2222 N N . SER A 1 291 ? 15.490 13.469 -2.266 1.00 89.31 291 SER A N 1
ATOM 2223 C CA . SER A 1 291 ? 15.230 14.057 -0.939 1.00 89.31 291 SER A CA 1
ATOM 2224 C C . SER A 1 291 ? 13.757 13.987 -0.525 1.00 89.31 291 SER A C 1
ATOM 2226 O O . SER A 1 291 ? 13.438 14.080 0.657 1.00 89.31 291 SER A O 1
ATOM 2228 N N . SER A 1 292 ? 12.862 13.806 -1.497 1.00 89.62 292 SER A N 1
ATOM 2229 C CA . SER A 1 292 ? 11.437 13.584 -1.291 1.00 89.62 292 SER A CA 1
ATOM 2230 C C . SER A 1 292 ? 11.091 12.149 -0.888 1.00 89.62 292 SER A C 1
ATOM 2232 O O . SER A 1 292 ? 9.917 11.870 -0.679 1.00 89.62 292 SER A O 1
ATOM 2234 N N . SER A 1 293 ? 12.063 11.240 -0.792 1.00 92.00 293 SER A N 1
ATOM 2235 C CA . SER A 1 293 ? 11.816 9.825 -0.509 1.00 92.00 293 SER A CA 1
ATOM 2236 C C . SER A 1 293 ? 11.679 9.551 0.978 1.00 92.00 293 SER A C 1
ATOM 2238 O O . SER A 1 293 ? 12.380 10.130 1.811 1.00 92.00 293 SER A O 1
ATOM 2240 N N . LYS A 1 294 ? 10.837 8.575 1.308 1.00 92.19 294 LYS A N 1
ATOM 2241 C CA . LYS A 1 294 ? 10.726 8.016 2.649 1.00 92.19 294 LYS A CA 1
ATOM 2242 C C . LYS A 1 294 ? 11.198 6.565 2.656 1.00 92.19 294 LYS A C 1
ATOM 2244 O O . LYS A 1 294 ? 10.639 5.712 1.971 1.00 92.19 294 LYS A O 1
ATOM 2249 N N . ILE A 1 295 ? 12.214 6.289 3.471 1.00 90.62 295 ILE A N 1
ATOM 2250 C CA . ILE A 1 295 ? 12.757 4.943 3.672 1.00 90.62 295 ILE A CA 1
ATOM 2251 C C . ILE A 1 295 ? 12.049 4.305 4.865 1.00 90.62 295 ILE A C 1
ATOM 2253 O O . ILE A 1 295 ? 12.093 4.828 5.980 1.00 90.62 295 ILE A O 1
ATOM 2257 N N . TYR A 1 296 ? 11.413 3.161 4.641 1.00 91.19 296 TYR A N 1
ATOM 2258 C CA . TYR A 1 296 ? 10.704 2.429 5.691 1.00 91.19 296 TYR A CA 1
ATOM 2259 C C . TYR A 1 296 ? 11.529 1.304 6.291 1.00 91.19 296 TYR A C 1
ATOM 2261 O O . TYR A 1 296 ? 11.366 0.973 7.470 1.00 91.19 296 TYR A O 1
ATOM 2269 N N . ALA A 1 297 ? 12.420 0.728 5.492 1.00 88.81 297 ALA A N 1
ATOM 2270 C CA . ALA A 1 297 ? 13.272 -0.356 5.916 1.00 88.81 297 ALA A CA 1
ATOM 2271 C C . ALA A 1 297 ? 14.583 -0.386 5.139 1.00 88.81 297 ALA A C 1
ATOM 2273 O O . ALA A 1 297 ? 14.640 0.034 3.981 1.00 88.81 297 ALA A O 1
ATOM 2274 N N . VAL A 1 298 ? 15.615 -0.900 5.800 1.00 86.56 298 VAL A N 1
ATOM 2275 C CA . VAL A 1 298 ? 16.974 -1.003 5.273 1.00 86.56 298 VAL A CA 1
ATOM 2276 C C . VAL A 1 298 ? 17.509 -2.424 5.405 1.00 86.56 298 VAL A C 1
ATOM 2278 O O . VAL A 1 298 ? 17.043 -3.190 6.255 1.00 86.56 298 VAL A O 1
ATOM 2281 N N . ILE A 1 299 ? 18.522 -2.764 4.611 1.00 80.31 299 ILE A N 1
ATOM 2282 C CA . ILE A 1 299 ? 19.305 -3.982 4.830 1.00 80.31 299 ILE A CA 1
ATOM 2283 C C . ILE A 1 299 ? 20.027 -3.855 6.174 1.00 80.31 299 ILE A C 1
ATOM 2285 O O . ILE A 1 299 ? 20.705 -2.864 6.463 1.00 80.31 299 ILE A O 1
ATOM 2289 N N . TYR A 1 300 ? 19.865 -4.862 7.027 1.00 78.62 300 TYR A N 1
ATOM 2290 C CA . TYR A 1 300 ? 20.486 -4.876 8.340 1.00 78.62 300 TYR A CA 1
ATOM 2291 C C . TYR A 1 300 ? 22.018 -4.9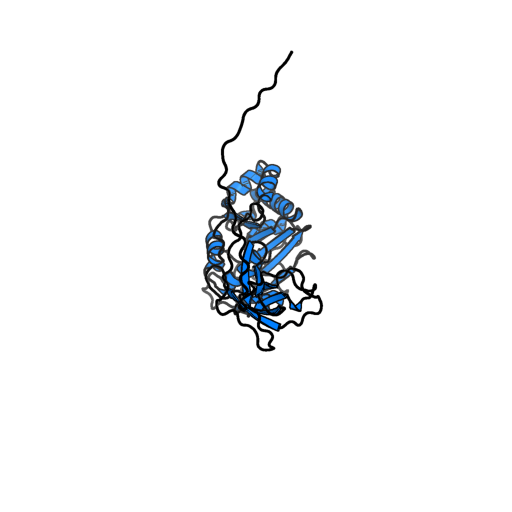12 8.223 1.00 78.62 300 TYR A C 1
ATOM 2293 O O . TYR A 1 300 ? 22.583 -5.696 7.464 1.00 78.62 300 TYR A O 1
ATOM 2301 N N . ARG A 1 301 ? 22.699 -4.079 9.024 1.00 75.38 301 ARG A N 1
ATOM 2302 C CA . ARG A 1 301 ? 24.173 -3.986 9.110 1.00 75.38 301 ARG A CA 1
ATOM 2303 C C . ARG A 1 301 ? 24.897 -3.607 7.809 1.00 75.38 301 ARG A C 1
ATOM 2305 O O . ARG A 1 301 ? 26.097 -3.854 7.710 1.00 75.38 301 ARG A O 1
ATOM 2312 N N . THR A 1 302 ? 24.240 -2.959 6.849 1.00 70.25 302 THR A N 1
ATOM 2313 C CA . THR A 1 302 ? 24.961 -2.365 5.711 1.00 70.25 302 THR A CA 1
ATOM 2314 C C . THR A 1 302 ? 25.441 -0.955 6.035 1.00 70.25 302 THR A C 1
ATOM 2316 O O . THR A 1 302 ? 24.762 -0.185 6.717 1.00 70.25 302 THR A O 1
ATOM 2319 N N . THR A 1 303 ? 26.632 -0.612 5.541 1.00 68.62 303 THR A N 1
ATOM 2320 C CA . THR A 1 303 ? 27.160 0.757 5.551 1.00 68.62 303 THR A CA 1
ATOM 2321 C C . THR A 1 303 ? 27.564 1.131 4.119 1.00 68.62 303 THR A C 1
ATOM 2323 O O . THR A 1 303 ? 28.405 0.437 3.547 1.00 68.62 303 THR A O 1
ATOM 2326 N N . PRO A 1 304 ? 26.977 2.184 3.521 1.00 72.69 304 PRO A N 1
ATOM 2327 C CA . PRO A 1 304 ? 25.839 2.956 4.034 1.00 72.69 304 PRO A CA 1
ATOM 2328 C C . PRO A 1 304 ? 24.561 2.102 4.186 1.00 72.69 304 PRO A C 1
ATOM 2330 O O . PRO A 1 304 ? 24.478 0.977 3.686 1.00 72.69 304 PRO A O 1
ATOM 2333 N N . SER A 1 305 ? 23.565 2.615 4.914 1.00 75.25 305 SER A N 1
ATOM 2334 C CA . SER A 1 305 ? 22.259 1.954 5.015 1.00 75.25 305 SER A CA 1
ATOM 2335 C C . SER A 1 305 ? 21.574 1.950 3.650 1.00 75.25 305 SER A C 1
ATOM 2337 O O . SER A 1 305 ? 21.409 3.004 3.039 1.00 75.25 305 SER A O 1
ATOM 2339 N N . ILE A 1 306 ? 21.180 0.768 3.182 1.00 78.19 306 ILE A N 1
ATOM 2340 C CA . ILE A 1 306 ? 20.543 0.585 1.876 1.00 78.19 306 ILE A CA 1
ATOM 2341 C C . ILE A 1 306 ? 19.051 0.400 2.109 1.00 78.19 306 ILE A C 1
ATOM 2343 O O . ILE A 1 306 ? 18.655 -0.562 2.763 1.00 78.19 306 ILE A O 1
ATOM 2347 N N . GLY A 1 307 ? 18.237 1.328 1.616 1.00 81.38 307 GLY A N 1
ATOM 2348 C CA . GLY A 1 307 ? 16.784 1.231 1.632 1.00 81.38 307 GLY A CA 1
ATOM 2349 C C . GLY A 1 307 ? 16.291 0.120 0.710 1.00 81.38 307 GLY A C 1
ATOM 2350 O O . GLY A 1 307 ? 16.658 0.066 -0.454 1.00 81.38 307 GLY A O 1
ATOM 2351 N N . VAL A 1 308 ? 15.434 -0.748 1.240 1.00 82.81 308 VAL A N 1
ATOM 2352 C CA . VAL A 1 308 ? 14.815 -1.874 0.505 1.00 82.81 308 VAL A CA 1
ATOM 2353 C C . VAL A 1 308 ? 13.298 -1.761 0.431 1.00 82.81 308 VAL A C 1
ATOM 2355 O O . VAL A 1 308 ? 12.624 -2.557 -0.213 1.00 82.81 308 VAL A O 1
ATOM 2358 N N . ILE A 1 309 ? 12.752 -0.757 1.114 1.00 88.81 309 ILE A N 1
ATOM 2359 C CA . ILE A 1 309 ? 11.355 -0.354 1.043 1.00 88.81 309 ILE A CA 1
ATOM 2360 C C . ILE A 1 309 ? 11.347 1.167 1.043 1.00 88.81 309 ILE A C 1
ATOM 2362 O O . ILE A 1 309 ? 11.616 1.799 2.076 1.00 88.81 309 ILE A O 1
ATOM 2366 N N . VAL A 1 310 ? 11.078 1.743 -0.124 1.00 90.12 310 VAL A N 1
ATOM 2367 C CA . VAL A 1 310 ? 11.248 3.176 -0.372 1.00 90.12 310 VAL A CA 1
ATOM 2368 C C . VAL A 1 310 ? 10.014 3.725 -1.072 1.00 90.12 310 VAL A C 1
ATOM 2370 O O . VAL A 1 310 ? 9.662 3.292 -2.166 1.00 90.12 310 VAL A O 1
ATOM 2373 N N . GLU A 1 311 ? 9.359 4.698 -0.445 1.00 93.06 311 GLU A N 1
ATOM 2374 C CA . GLU A 1 311 ? 8.296 5.487 -1.069 1.00 93.06 311 GLU A CA 1
ATOM 2375 C C . GLU A 1 311 ? 8.911 6.746 -1.665 1.00 93.06 311 GLU A C 1
ATOM 2377 O O . GLU A 1 311 ? 9.426 7.606 -0.950 1.00 93.06 311 GLU A O 1
ATOM 2382 N N . ASN A 1 312 ? 8.865 6.840 -2.986 1.00 93.38 312 ASN A N 1
ATOM 2383 C CA . ASN A 1 312 ? 9.299 8.003 -3.737 1.00 93.38 312 ASN A CA 1
ATOM 2384 C C . ASN A 1 312 ? 8.117 8.924 -4.011 1.00 93.38 312 ASN A C 1
ATOM 2386 O O . ASN A 1 312 ? 7.018 8.461 -4.322 1.00 93.38 312 ASN A O 1
ATOM 2390 N N . HIS A 1 313 ? 8.354 10.232 -3.975 1.00 93.81 313 HIS A N 1
ATOM 2391 C CA . HIS A 1 313 ? 7.319 11.232 -4.220 1.00 93.81 313 HIS A CA 1
ATOM 2392 C C . HIS A 1 313 ? 7.680 12.127 -5.408 1.00 93.81 313 HIS A C 1
ATOM 2394 O O . HIS A 1 313 ? 8.789 12.672 -5.466 1.00 93.81 313 HIS A O 1
ATOM 2400 N N . ILE A 1 314 ? 6.714 12.324 -6.315 1.00 91.56 314 ILE A N 1
ATOM 2401 C CA . ILE A 1 314 ? 6.707 13.394 -7.328 1.00 91.56 314 ILE A CA 1
ATOM 2402 C C . ILE A 1 314 ? 5.334 14.055 -7.306 1.00 91.56 314 ILE A C 1
ATOM 2404 O O . ILE A 1 314 ? 4.310 13.392 -7.472 1.00 91.56 314 ILE A O 1
ATOM 2408 N N . GLY A 1 315 ? 5.315 15.378 -7.139 1.00 90.12 315 GLY A N 1
ATOM 2409 C CA . GLY A 1 315 ? 4.066 16.114 -6.972 1.00 90.12 315 GLY A CA 1
ATOM 2410 C C . GLY A 1 315 ? 3.306 15.600 -5.749 1.00 90.12 315 GLY A C 1
ATOM 2411 O O . GLY A 1 315 ? 3.869 15.505 -4.660 1.00 90.12 315 GLY A O 1
ATOM 2412 N N . THR A 1 316 ? 2.032 15.258 -5.933 1.00 90.94 316 THR A N 1
ATOM 2413 C CA . THR A 1 316 ? 1.179 14.682 -4.881 1.00 90.94 316 THR A CA 1
ATOM 2414 C C . THR A 1 316 ? 1.110 13.155 -4.911 1.00 90.94 316 THR A C 1
ATOM 2416 O O . THR A 1 316 ? 0.509 12.567 -4.011 1.00 90.94 316 THR A O 1
ATOM 2419 N N . GLY A 1 317 ? 1.684 12.508 -5.929 1.00 93.94 317 GLY A N 1
ATOM 2420 C CA . GLY A 1 317 ? 1.647 11.056 -6.058 1.00 93.94 317 GLY A CA 1
ATOM 2421 C C . GLY A 1 317 ? 2.846 10.367 -5.429 1.00 93.94 317 GLY A C 1
ATOM 2422 O O . GLY A 1 317 ? 3.784 10.999 -4.929 1.00 93.94 317 GLY A O 1
ATOM 2423 N N . LYS A 1 318 ? 2.779 9.036 -5.437 1.00 93.81 318 LYS A N 1
ATOM 2424 C CA . LYS A 1 318 ? 3.717 8.160 -4.736 1.00 93.81 318 LYS A CA 1
ATOM 2425 C C . LYS A 1 318 ? 4.076 6.940 -5.578 1.00 93.81 318 LYS A C 1
ATOM 2427 O O . LYS A 1 318 ? 3.205 6.356 -6.220 1.00 93.81 318 LYS A O 1
ATOM 2432 N N . TYR A 1 319 ? 5.337 6.534 -5.527 1.00 94.19 319 TYR A N 1
ATOM 2433 C CA . TYR A 1 319 ? 5.823 5.267 -6.067 1.00 94.19 319 TYR A CA 1
ATOM 2434 C C . TYR A 1 319 ? 6.522 4.512 -4.943 1.00 94.19 319 TYR A C 1
ATOM 2436 O O . TYR A 1 319 ? 7.648 4.841 -4.567 1.00 94.19 319 TYR A O 1
ATOM 2444 N N . LEU A 1 320 ? 5.856 3.496 -4.408 1.00 92.94 320 LEU A N 1
ATOM 2445 C CA . LEU A 1 320 ? 6.474 2.560 -3.489 1.00 92.94 320 LEU A CA 1
ATOM 2446 C C . LEU A 1 320 ? 7.227 1.490 -4.269 1.00 92.94 320 LEU A C 1
ATOM 2448 O O . LEU A 1 320 ? 6.656 0.789 -5.103 1.00 92.94 320 LEU A O 1
ATOM 2452 N N . TRP A 1 321 ? 8.502 1.349 -3.952 1.00 90.50 321 TRP A N 1
ATOM 2453 C CA . TRP A 1 321 ? 9.334 0.283 -4.467 1.00 90.50 321 TRP A CA 1
ATOM 2454 C C . TRP A 1 321 ? 9.829 -0.602 -3.330 1.00 90.50 321 TRP A C 1
ATOM 2456 O O . TRP A 1 321 ? 10.156 -0.115 -2.240 1.00 90.50 321 TRP A O 1
ATOM 2466 N N . THR A 1 322 ? 9.861 -1.905 -3.595 1.00 86.88 322 THR A N 1
ATOM 2467 C CA . THR A 1 322 ? 10.406 -2.897 -2.675 1.00 86.88 322 THR A CA 1
ATOM 2468 C C . THR A 1 322 ? 11.384 -3.807 -3.379 1.00 86.88 322 THR A C 1
ATOM 2470 O O . THR A 1 322 ? 11.101 -4.283 -4.474 1.00 86.88 322 THR A O 1
ATOM 2473 N N . ASP A 1 323 ? 12.466 -4.138 -2.694 1.00 80.81 323 ASP A N 1
ATOM 2474 C CA . ASP A 1 323 ? 13.532 -5.002 -3.194 1.00 80.81 323 ASP A CA 1
ATOM 2475 C C . ASP A 1 323 ? 13.188 -6.498 -3.108 1.00 80.81 323 ASP A C 1
ATOM 2477 O O . ASP A 1 323 ? 14.035 -7.323 -2.815 1.00 80.81 323 ASP A O 1
ATOM 2481 N N . TYR A 1 324 ? 11.917 -6.858 -3.269 1.00 77.06 324 TYR A N 1
ATOM 2482 C CA . TYR A 1 324 ? 11.443 -8.237 -3.198 1.00 77.06 324 TYR A CA 1
ATOM 2483 C C . TYR A 1 324 ? 10.877 -8.648 -4.537 1.00 77.06 324 TYR A C 1
ATOM 2485 O O . TYR A 1 324 ? 10.151 -7.866 -5.160 1.00 77.06 324 TYR A O 1
ATOM 2493 N N . HIS A 1 325 ? 11.142 -9.891 -4.924 1.00 75.75 325 HIS A N 1
ATOM 2494 C CA . HIS A 1 325 ? 10.253 -10.562 -5.850 1.00 75.75 325 HIS A CA 1
ATOM 2495 C C . HIS A 1 325 ? 8.903 -10.785 -5.145 1.00 75.75 325 HIS A C 1
ATOM 2497 O O . HIS A 1 325 ? 8.829 -11.279 -4.019 1.00 75.75 325 HIS A O 1
ATOM 2503 N N . ASN A 1 326 ? 7.814 -10.408 -5.797 1.00 72.75 326 ASN A N 1
ATOM 2504 C CA . ASN A 1 326 ? 6.442 -10.633 -5.359 1.00 72.75 326 ASN A CA 1
ATOM 2505 C C . ASN A 1 326 ? 6.147 -12.125 -5.143 1.00 72.75 326 ASN A C 1
ATOM 2507 O O . ASN A 1 326 ? 5.384 -12.462 -4.232 1.00 72.75 326 ASN A O 1
ATOM 2511 N N . GLN A 1 327 ? 6.807 -13.021 -5.886 1.00 71.75 327 GLN A N 1
ATOM 2512 C CA . GLN A 1 327 ? 6.685 -14.467 -5.661 1.00 71.75 327 GLN A CA 1
ATOM 2513 C C . GLN A 1 327 ? 7.148 -14.882 -4.253 1.00 71.75 327 GLN A C 1
ATOM 2515 O O . GLN A 1 327 ? 6.550 -15.769 -3.654 1.00 71.75 327 GLN A O 1
ATOM 2520 N N . ASP A 1 328 ? 8.149 -14.202 -3.687 1.00 74.81 328 ASP A N 1
ATOM 2521 C CA . ASP A 1 328 ? 8.660 -14.473 -2.339 1.00 74.81 328 ASP A CA 1
ATOM 2522 C C . ASP A 1 328 ? 7.730 -13.909 -1.259 1.00 74.81 328 ASP A C 1
ATOM 2524 O O . ASP A 1 328 ? 7.665 -14.415 -0.135 1.00 74.81 328 ASP A O 1
ATOM 2528 N N . ILE A 1 329 ? 6.977 -12.859 -1.605 1.00 76.38 329 ILE A N 1
ATOM 2529 C CA . ILE A 1 329 ? 6.063 -12.179 -0.689 1.00 76.38 329 ILE A CA 1
ATOM 2530 C C . ILE A 1 329 ? 4.919 -13.109 -0.300 1.00 76.38 329 ILE A C 1
ATOM 2532 O O . ILE A 1 329 ? 4.592 -13.178 0.882 1.00 76.38 329 ILE A O 1
ATOM 2536 N N . LYS A 1 330 ? 4.308 -13.832 -1.251 1.00 73.00 330 LYS A N 1
ATOM 2537 C CA . LYS A 1 330 ? 3.115 -14.660 -0.971 1.00 73.00 330 LYS A CA 1
ATOM 2538 C C . LYS A 1 330 ? 3.395 -15.786 0.037 1.00 73.00 330 LYS A C 1
ATOM 2540 O O . LYS A 1 330 ? 2.497 -16.152 0.793 1.00 73.00 330 LYS A O 1
ATOM 2545 N N . ASP A 1 331 ? 4.631 -16.283 0.062 1.00 74.94 331 ASP A N 1
ATOM 2546 C CA . ASP A 1 331 ? 5.056 -17.428 0.871 1.00 74.94 331 ASP A CA 1
ATOM 2547 C C . ASP A 1 331 ? 5.681 -17.012 2.217 1.00 74.94 331 ASP A C 1
ATOM 2549 O O . ASP A 1 331 ? 6.015 -17.863 3.048 1.00 74.94 331 ASP A O 1
ATOM 2553 N N . ASP A 1 332 ? 5.819 -15.705 2.479 1.00 78.25 332 ASP A N 1
ATOM 2554 C CA . ASP A 1 332 ? 6.350 -15.181 3.736 1.00 78.25 332 ASP A CA 1
ATOM 2555 C C . ASP A 1 332 ? 5.352 -14.264 4.473 1.00 78.25 332 ASP A C 1
ATOM 2557 O O . ASP A 1 332 ? 5.151 -13.106 4.095 1.00 78.25 332 ASP A O 1
ATOM 2561 N N . PRO A 1 333 ? 4.781 -14.708 5.609 1.00 77.88 333 PRO A N 1
ATOM 2562 C CA . PRO A 1 333 ? 3.827 -13.912 6.380 1.00 77.88 333 PRO A CA 1
ATOM 2563 C C . PRO A 1 333 ? 4.343 -12.546 6.865 1.00 77.88 333 PRO A C 1
ATOM 2565 O O . PRO A 1 333 ? 3.536 -11.645 7.108 1.00 77.88 333 PRO A O 1
ATOM 2568 N N . LYS A 1 334 ? 5.659 -12.365 7.047 1.00 81.44 334 LYS A N 1
ATOM 2569 C CA . LYS A 1 334 ? 6.257 -11.069 7.408 1.00 81.44 334 LYS A CA 1
ATOM 2570 C C . LYS A 1 334 ? 6.248 -10.138 6.194 1.00 81.44 334 LYS A C 1
ATOM 2572 O O . LYS A 1 334 ? 5.830 -8.988 6.324 1.00 81.44 334 LYS A O 1
ATOM 2577 N N . LEU A 1 335 ? 6.647 -10.631 5.019 1.00 80.00 335 LEU A N 1
ATOM 2578 C CA . LEU A 1 335 ? 6.611 -9.848 3.777 1.00 80.00 335 LEU A CA 1
ATOM 2579 C C . LEU A 1 335 ? 5.175 -9.503 3.366 1.00 80.00 335 LEU A C 1
ATOM 2581 O O . LEU A 1 335 ? 4.906 -8.343 3.052 1.00 80.00 335 LEU A O 1
ATOM 2585 N N . VAL A 1 336 ? 4.232 -10.450 3.482 1.00 80.06 336 VAL A N 1
ATOM 2586 C CA . VAL A 1 336 ? 2.796 -10.181 3.283 1.00 80.06 336 VAL A CA 1
ATOM 2587 C C . VAL A 1 336 ? 2.343 -9.021 4.164 1.00 80.06 336 VAL A C 1
ATOM 2589 O O . VAL A 1 336 ? 1.717 -8.096 3.660 1.00 80.06 336 VAL A O 1
ATOM 2592 N N . LYS A 1 337 ? 2.673 -9.021 5.464 1.00 78.75 337 LYS A N 1
ATOM 2593 C CA . LYS A 1 337 ? 2.273 -7.940 6.385 1.00 78.75 337 LYS A CA 1
ATOM 2594 C C . LYS A 1 337 ? 2.870 -6.585 6.015 1.00 78.75 337 LYS A C 1
ATOM 2596 O O . LYS A 1 337 ? 2.189 -5.569 6.146 1.00 78.75 337 LYS A O 1
ATOM 2601 N N . ILE A 1 338 ? 4.123 -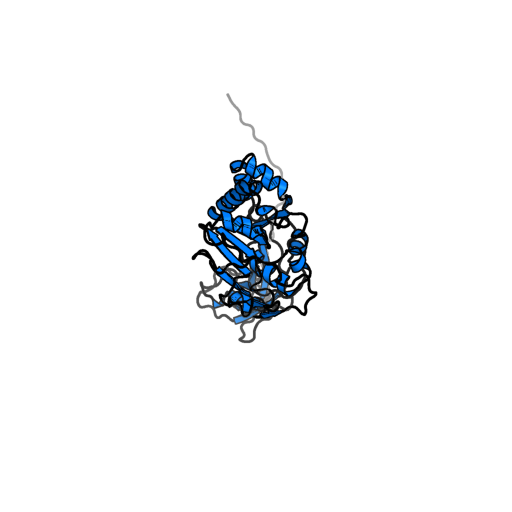6.567 5.565 1.00 80.94 338 ILE A N 1
ATOM 2602 C CA . ILE A 1 338 ? 4.802 -5.359 5.087 1.00 80.94 338 ILE A CA 1
ATOM 2603 C C . ILE A 1 338 ? 4.055 -4.793 3.880 1.00 80.94 338 ILE A C 1
ATOM 2605 O O . ILE A 1 338 ? 3.595 -3.654 3.921 1.00 80.94 338 ILE A O 1
ATOM 2609 N N . VAL A 1 339 ? 3.885 -5.601 2.834 1.00 78.62 339 VAL A N 1
ATOM 2610 C CA . VAL A 1 339 ? 3.192 -5.194 1.608 1.00 78.62 339 VAL A CA 1
ATOM 2611 C C . VAL A 1 339 ? 1.756 -4.789 1.930 1.00 78.62 339 VAL A C 1
ATOM 2613 O O . VAL A 1 339 ? 1.325 -3.704 1.558 1.00 78.62 339 VAL A O 1
ATOM 2616 N N . GLN A 1 340 ? 1.049 -5.572 2.741 1.00 78.06 340 GLN A N 1
ATOM 2617 C CA . GLN A 1 340 ? -0.289 -5.243 3.218 1.00 78.06 340 GLN A CA 1
ATOM 2618 C C . GLN A 1 340 ? -0.347 -3.872 3.900 1.00 78.06 340 GLN A C 1
ATOM 2620 O O . GLN A 1 340 ? -1.223 -3.083 3.574 1.00 78.06 340 GLN A O 1
ATOM 2625 N N . TYR A 1 341 ? 0.581 -3.528 4.796 1.00 78.44 341 TYR A N 1
ATOM 2626 C CA . TYR A 1 341 ? 0.598 -2.191 5.396 1.00 78.44 341 TYR A CA 1
ATOM 2627 C C . TYR A 1 341 ? 0.670 -1.093 4.334 1.00 78.44 341 TYR A C 1
ATOM 2629 O O . TYR A 1 341 ? -0.058 -0.108 4.416 1.00 78.44 341 TYR A O 1
ATOM 2637 N N . PHE A 1 342 ? 1.516 -1.254 3.324 1.00 77.94 342 PHE A N 1
ATOM 2638 C CA . PHE A 1 342 ? 1.723 -0.233 2.307 1.00 77.94 342 PHE A CA 1
ATOM 2639 C C . PHE A 1 342 ? 0.584 -0.103 1.314 1.00 77.94 342 PHE A C 1
ATOM 2641 O O . PHE A 1 342 ? 0.073 0.989 1.084 1.00 77.94 342 PHE A O 1
ATOM 2648 N N . LEU A 1 343 ? 0.153 -1.221 0.744 1.00 70.88 343 LEU A N 1
ATOM 2649 C CA . LEU A 1 343 ? -0.938 -1.232 -0.227 1.00 70.88 343 LEU A CA 1
ATOM 2650 C C . LEU A 1 343 ? -2.246 -0.749 0.383 1.00 70.88 343 LEU A C 1
ATOM 2652 O O . LEU A 1 343 ? -3.136 -0.291 -0.328 1.00 70.88 343 LEU A O 1
ATOM 2656 N N . LEU A 1 344 ? -2.355 -0.869 1.704 1.00 67.56 344 LEU A N 1
ATOM 2657 C CA . LEU A 1 344 ? -3.494 -0.417 2.474 1.00 67.56 344 LEU A CA 1
ATOM 2658 C C . LEU A 1 344 ? -3.231 0.899 3.208 1.00 67.56 344 LEU A C 1
ATOM 2660 O O . LEU A 1 344 ? -4.085 1.313 3.968 1.00 67.56 344 LEU A O 1
ATOM 2664 N N . SER A 1 345 ? -2.097 1.572 3.027 1.00 65.50 345 SER A N 1
ATOM 2665 C CA . SER A 1 345 ? -1.864 2.931 3.550 1.00 65.50 345 SER A CA 1
ATOM 2666 C C . SER A 1 345 ? -1.644 3.962 2.448 1.00 65.50 345 SER A C 1
ATOM 2668 O O . SER A 1 345 ? -1.678 5.163 2.726 1.00 65.50 345 SER A O 1
ATOM 2670 N N . MET A 1 346 ? -1.465 3.501 1.207 1.00 65.25 346 MET A N 1
ATOM 2671 C CA . MET A 1 346 ? -1.239 4.349 0.044 1.00 65.25 346 MET A CA 1
ATOM 2672 C C . MET A 1 346 ? -2.436 5.190 -0.362 1.00 65.25 346 MET A C 1
ATOM 2674 O O . MET A 1 346 ? -3.592 4.727 -0.518 1.00 65.25 346 MET A O 1
#

Secondary structure (DSSP, 8-state):
----------------------------------S---TT--EEEEEEEEE-TTSSB-TT-EEEESS-SSS-GGGEEE--TTSEEEEEEESEEEEEEEEETTTEEEEEEEEE-SSSS-EE-SSPEEPEE---TT--EEEEE-TTT-HHHHHHHHT----EEEEHHHHHHHHHH-HHHHHHHHTT-SEEEE---TTGGGSGGGHHHHHHHHHHHHTT-EEEEEGGGHHHHHHHSTTTSS----SSTTTTS-SEEEE--HHHHHHHT-SEEE--STT-TTSSTT----S---TT-EEEEEETT-SS--EEEEEEEETTEEEEEESS-HHHHHT-HHHHHHHHHHHTT-

pLDDT: mean 80.35, std 18.33, range [28.77, 98.5]

Foldseek 3Di:
DDDDDDDDDDDDDDDDDDDDDDDPDDDDDPDDDDLAAALPADKEKAKAFEAEQVGATFWQKWKAWDNASDDDCQRIDTAFQRRMDMHIGHAAWTKIWTAQAPFKIDIDIAGADPDRPYHYDPDHHYIDTDDDQQAAEEEADEDFFPLVLLCVLRPPPDHHYDYPVVLLVCLVVPLPVSLVVQNSHQEYEYADHPLCCLDPSVLSVLVSVLVNQLVAHEYEYEASCLSSVCNSPPPQSVDFPQDDPCQPLFQKKAFDDPSLCRRLVHRMDGDDDDPPPFGLGRGTFTPGDPPQKDAGIFRPPDVVTTGQWMWHHHHNGIYTYGNTRNNSQSVDPSSSSSVSSVVRRD

Sequence (346 aa):
MKHKYQILLFGILMVCILTAYMGCGKDETTVGPTTNSDPNAPTYPVTVTVLNPSGSPQGGVTVTLQNPPKVSTIFTALTDSLGRATIQSPSGVQIIIATMGTVFQVTVTVNVNATSTPTVVSTPIRLTQVTTATQKVLVVSASAEELENVLRTIGYTKFDSTDIYTMVNRANTDSIGLLTYLKQYSLIFSDCDGGSEYSSSYEALSRTYGRYVAQGGKMYGGHYNYYHLGRIWPGYYSDSNRDGQYENFGDSLQVVDQTLKTALGYSLASWSSSIDSRRLSGYEKWSAYPSSSKIYAVIYRTTPSIGVIVENHIGTGKYLWTDYHNQDIKDDPKLVKIVQYFLLSM

Radius of gyration: 27.21 Å; chains: 1; bounding box: 95×50×63 Å